Protein AF-A0A7S2UHV4-F1 (afdb_monomer_lite)

Secondary structure (DSSP, 8-state):
-PPP-------PPP-----------HHHHHHHHHHHHHHHHHHTTSHHHHHHHHT-HHHHHHHHHHHH--SS-TTHHHHHHHHHHHGGGS-S--SS-S-SHHHHHHHHHHHHHHHHHHHHT--STTSGGGTS---SSTTS--HHHHHHHHHHHHHTTGGGS-HHHHHHHHHHHHHHHHHHHHHHHH-SS--PPTTHHHHHHHHHHHHHHTTT-HHHHHHHT-HHHHHHHHHHHHHHHTS-----SSSSHHHHHHHHHHHHHHHHHHHHHTSSTHHHHHHS--HHHHHHHHHTTTTTS--PPPPP------------------HHHHHHHHHHT-TT-HHHHHHHHHHHHHHHHH-

Radius of gyration: 27.94 Å; chains: 1; bounding box: 104×80×66 Å

Foldseek 3Di:
DDDDDDDPPPPDDDPPPPPPPPPPDPVNVLVVLQVVLQVLLVCCVPPVSLVVCLVDPVNVVVLLVLCLPPPQDQCNLSSLSSLLSSLLVFDLDDPDDCTHLQNLLVSLLSLLLVVLVQLVVPPDPPCVCVLPDPPPDPRTDRSLSSNLSSLSSCLNRVVSYDLVSNLSSLVSLLSLLLSLLVVCLPDLANDDDPNSLSSLLSSLVSCLSCLPPPSCLLSCLELSSLLSLLSLLLSLLQHPPPDDDPDCPVSNVSSVNSNLSSLQSCLVSVPDCNSCVRHVDAPVVSLCVSCVSNVVRDPDDPPPDDDDDDDDDDDPPDDPDRSSLVSLVVQLVDPPCPSSNVSSVSVNVSVVVRD

Sequence (355 aa):
PPPKTIEPTITSPPLTTEPTIQTRSENDGFQLELAALSFLSETVSVEVYRSQLLESESLFITTATICKDLKSSPLRSPAADLFATLAPFAPRKSAKDCFCAEAFVSIFGSMLNTAATECKGSQKKSRMTKIRSENKSASHPDLCTVLATAVSGLECIFDDGTAETKGDLITSMSTLLLELVKAVNQKKSYFPVKGQGLLACNITSFFLSHLGDTQLTGKLLSHDLLIASIRLILLRNNAPQRGMEDILDDEAFMWKAAETHVLQYLSVLLRNDLLKEESGSTLASLLEKAEAKLTGTTKLMPPPLGKRSIESEEQESSPLESEFIQVLRIIVGDATNSAGSVAASRLLRWISFTL

Organism: NCBI:txid420275

pLDDT: mean 72.03, std 19.83, range [30.0, 95.44]

Structure (mmCIF, N/CA/C/O backbone):
data_AF-A0A7S2UHV4-F1
#
_entry.id   AF-A0A7S2UHV4-F1
#
loop_
_atom_site.group_PDB
_atom_site.id
_atom_site.type_symbol
_atom_site.label_atom_id
_atom_site.label_alt_id
_atom_site.label_comp_id
_atom_site.label_asym_id
_atom_site.label_entity_id
_atom_site.label_seq_id
_atom_site.pdbx_PDB_ins_code
_atom_site.Cartn_x
_atom_site.Cartn_y
_atom_site.Cartn_z
_atom_site.occupancy
_atom_site.B_iso_or_equiv
_atom_site.auth_seq_id
_atom_site.auth_comp_id
_atom_site.auth_asym_id
_atom_site.auth_atom_id
_atom_site.pdbx_PDB_model_num
ATOM 1 N N . PRO A 1 1 ? 74.061 61.189 -20.407 1.00 50.25 1 PRO A N 1
ATOM 2 C CA . PRO A 1 1 ? 74.159 59.750 -20.758 1.00 50.25 1 PRO A CA 1
ATOM 3 C C . PRO A 1 1 ? 72.823 59.240 -21.317 1.00 50.25 1 PRO A C 1
ATOM 5 O O . PRO A 1 1 ? 71.795 59.521 -20.704 1.00 50.25 1 PRO A O 1
ATOM 8 N N . PRO A 1 2 ? 72.807 58.557 -22.474 1.00 44.81 2 PRO A N 1
ATOM 9 C CA . PRO A 1 2 ? 71.571 57.991 -22.998 1.00 44.81 2 PRO A CA 1
ATOM 10 C C . PRO A 1 2 ? 71.080 56.858 -22.075 1.00 44.81 2 PRO A C 1
ATOM 12 O O . PRO A 1 2 ? 71.902 56.209 -21.415 1.00 44.81 2 PRO A O 1
ATOM 15 N N . PRO A 1 3 ? 69.760 56.627 -21.987 1.00 43.09 3 PRO A N 1
ATOM 16 C CA . PRO A 1 3 ? 69.208 55.545 -21.187 1.00 43.09 3 PRO A CA 1
ATOM 17 C C . PRO A 1 3 ? 69.589 54.195 -21.803 1.00 43.09 3 PRO A C 1
ATOM 19 O O . PRO A 1 3 ? 69.486 53.994 -23.012 1.00 43.09 3 PRO A O 1
ATOM 22 N N . LYS A 1 4 ? 70.052 53.276 -20.950 1.00 44.66 4 LYS A N 1
ATOM 23 C CA . LYS A 1 4 ? 70.294 51.877 -21.305 1.00 44.66 4 LYS A CA 1
ATOM 24 C C . LYS A 1 4 ? 68.975 51.236 -21.733 1.00 44.66 4 LYS A C 1
ATOM 26 O O . LYS A 1 4 ? 68.035 51.181 -20.944 1.00 44.66 4 LYS A O 1
ATOM 31 N N . THR A 1 5 ? 68.945 50.717 -22.952 1.00 42.06 5 THR A N 1
ATOM 32 C CA . THR A 1 5 ? 67.965 49.734 -23.404 1.00 42.06 5 THR A CA 1
ATOM 33 C C . THR A 1 5 ? 68.098 48.502 -22.508 1.00 42.06 5 THR A C 1
ATOM 35 O O . THR A 1 5 ? 69.134 47.840 -22.514 1.00 42.06 5 THR A O 1
ATOM 38 N N . ILE A 1 6 ? 67.091 48.238 -21.679 1.00 50.09 6 ILE A N 1
ATOM 39 C CA . ILE A 1 6 ? 66.937 46.959 -20.986 1.00 50.09 6 ILE A CA 1
ATOM 40 C C . ILE A 1 6 ? 66.012 46.144 -21.883 1.00 50.09 6 ILE A C 1
ATOM 42 O O . ILE A 1 6 ? 64.841 46.488 -22.032 1.00 50.09 6 ILE A O 1
ATOM 46 N N . GLU A 1 7 ? 66.550 45.116 -22.534 1.00 45.75 7 GLU A N 1
ATOM 47 C CA . GLU A 1 7 ? 65.722 44.108 -23.191 1.00 45.75 7 GLU A CA 1
ATOM 48 C C . GLU A 1 7 ? 64.855 43.418 -22.126 1.00 45.75 7 GLU A C 1
ATOM 50 O O . GLU A 1 7 ? 65.379 43.013 -21.083 1.00 45.75 7 GLU A O 1
ATOM 55 N N . PRO A 1 8 ? 63.536 43.281 -22.332 1.00 40.00 8 PRO A N 1
ATOM 56 C CA . PRO A 1 8 ? 62.722 42.476 -21.446 1.00 40.00 8 PRO A CA 1
ATOM 57 C C . PRO A 1 8 ? 63.052 41.004 -21.700 1.00 40.00 8 PRO A C 1
ATOM 59 O O . PRO A 1 8 ? 62.675 40.435 -22.724 1.00 40.00 8 PRO A O 1
ATOM 62 N N . THR A 1 9 ? 63.741 40.369 -20.754 1.00 43.06 9 THR A N 1
ATOM 63 C CA . THR A 1 9 ? 63.808 38.909 -20.681 1.00 43.06 9 THR A CA 1
ATOM 64 C C . THR A 1 9 ? 62.390 38.390 -20.457 1.00 43.06 9 THR A C 1
ATOM 66 O O . THR A 1 9 ? 61.865 38.430 -19.345 1.00 43.06 9 THR A O 1
ATOM 69 N N . ILE A 1 10 ? 61.747 37.925 -21.527 1.00 45.88 10 ILE A N 1
ATOM 70 C CA . ILE A 1 10 ? 60.495 37.177 -21.456 1.00 45.88 10 ILE A CA 1
ATOM 71 C C . ILE A 1 10 ? 60.850 35.796 -20.906 1.00 45.88 10 ILE A C 1
ATOM 73 O O . ILE A 1 10 ? 61.193 34.879 -21.647 1.00 45.88 10 ILE A O 1
ATOM 77 N N . THR A 1 11 ? 60.795 35.632 -19.588 1.00 41.72 11 THR A N 1
ATOM 78 C CA . THR A 1 11 ? 60.619 34.304 -19.001 1.00 41.72 11 THR A CA 1
ATOM 79 C C . THR A 1 11 ? 59.166 33.915 -19.205 1.00 41.72 11 THR A C 1
ATOM 81 O O . THR A 1 11 ? 58.296 34.282 -18.415 1.00 41.72 11 THR A O 1
ATOM 84 N N . SER A 1 12 ? 58.898 33.205 -20.297 1.00 41.62 12 SER A N 1
ATOM 85 C CA . SER A 1 12 ? 57.662 32.448 -20.453 1.00 41.62 12 SER A CA 1
ATOM 86 C C . SER A 1 12 ? 57.521 31.514 -19.244 1.00 41.62 12 SER A C 1
ATOM 88 O O . SER A 1 12 ? 58.447 30.735 -18.991 1.00 41.62 12 SER A O 1
ATOM 90 N N . PRO A 1 13 ? 56.418 31.559 -18.477 1.00 43.19 13 PRO A N 1
ATOM 91 C CA . PRO A 1 13 ? 56.136 30.487 -17.536 1.00 43.19 13 PRO A CA 1
ATOM 92 C C . PRO A 1 13 ? 56.003 29.179 -18.335 1.00 43.19 13 PRO A C 1
ATOM 94 O O . PRO A 1 13 ? 55.495 29.208 -19.462 1.00 43.19 13 PRO A O 1
ATOM 97 N N . PRO A 1 14 ? 56.477 28.039 -17.808 1.00 40.53 14 PRO A N 1
ATOM 98 C CA . PRO A 1 14 ? 56.327 26.770 -18.498 1.00 40.53 14 PRO A CA 1
ATOM 99 C C . PRO A 1 14 ? 54.837 26.498 -18.727 1.00 40.53 14 PRO A C 1
ATOM 101 O O . PRO A 1 14 ? 54.044 26.424 -17.788 1.00 40.53 14 PRO A O 1
ATOM 104 N N . LEU A 1 15 ? 54.465 26.368 -20.002 1.00 46.09 15 LEU A N 1
ATOM 105 C CA . LEU A 1 15 ? 53.211 25.769 -20.444 1.00 46.09 15 LEU A CA 1
ATOM 106 C C . LEU A 1 15 ? 53.254 24.280 -20.091 1.00 46.09 15 LEU A C 1
ATOM 108 O O . LEU A 1 15 ? 53.586 23.432 -20.910 1.00 46.09 15 LEU A O 1
ATOM 112 N N . THR A 1 16 ? 52.927 23.977 -18.845 1.00 44.75 16 THR A N 1
ATOM 113 C CA . THR A 1 16 ? 52.519 22.645 -18.404 1.00 44.75 16 THR A CA 1
ATOM 114 C C . THR A 1 16 ? 51.364 22.808 -17.431 1.00 44.75 16 THR A C 1
ATOM 116 O O . THR A 1 16 ? 51.457 22.483 -16.253 1.00 44.75 16 THR A O 1
ATOM 119 N N . THR A 1 17 ? 50.249 23.335 -17.927 1.00 39.56 17 THR A N 1
ATOM 120 C CA . THR A 1 17 ? 48.955 22.818 -17.497 1.00 39.56 17 THR A CA 1
ATOM 121 C C . THR A 1 17 ? 48.673 21.620 -18.388 1.00 39.56 17 THR A C 1
ATOM 123 O O . THR A 1 17 ? 48.029 21.731 -19.430 1.00 39.56 17 THR A O 1
ATOM 126 N N . GLU A 1 18 ? 49.172 20.452 -17.975 1.00 35.41 18 GLU A N 1
ATOM 127 C CA . GLU A 1 18 ? 48.396 19.241 -18.233 1.00 35.41 18 GLU A CA 1
ATOM 128 C C . GLU A 1 18 ? 46.956 19.569 -17.822 1.00 35.41 18 GLU A C 1
ATOM 130 O O . GLU A 1 18 ? 46.769 20.203 -16.771 1.00 35.41 18 GLU A O 1
ATOM 135 N N . PRO A 1 19 ? 45.935 19.233 -18.630 1.00 35.34 19 PRO A N 1
ATOM 136 C CA . PRO A 1 19 ? 44.580 19.325 -18.139 1.00 35.34 19 PRO A CA 1
ATOM 137 C C . PRO A 1 19 ? 44.567 18.452 -16.894 1.00 35.34 19 PRO A C 1
ATOM 139 O O . PRO A 1 19 ? 44.711 17.234 -16.981 1.00 35.34 19 PRO A O 1
ATOM 142 N N . THR A 1 20 ? 44.470 19.086 -15.724 1.00 35.94 20 THR A N 1
ATOM 143 C CA . THR A 1 20 ? 44.062 18.390 -14.523 1.00 35.94 20 THR A CA 1
ATOM 144 C C . THR A 1 20 ? 42.740 17.784 -14.936 1.00 35.94 20 THR A C 1
ATOM 146 O O . THR A 1 20 ? 41.757 18.505 -15.115 1.00 35.94 20 THR A O 1
ATOM 149 N N . ILE A 1 21 ? 42.755 16.483 -15.225 1.00 40.31 21 ILE A N 1
ATOM 150 C CA . ILE A 1 21 ? 41.557 15.681 -15.337 1.00 40.31 21 ILE A CA 1
ATOM 151 C C . ILE A 1 21 ? 40.969 15.825 -13.943 1.00 40.31 21 ILE A C 1
ATOM 153 O O . ILE A 1 21 ? 41.337 15.105 -13.019 1.00 40.31 21 ILE A O 1
ATOM 157 N N . GLN A 1 22 ? 40.146 16.862 -13.766 1.00 37.75 22 GLN A N 1
ATOM 158 C CA . GLN A 1 22 ? 39.170 16.907 -12.710 1.00 37.75 22 GLN A CA 1
ATOM 159 C C . GLN A 1 22 ? 38.440 15.599 -12.913 1.00 37.75 22 GLN A C 1
ATOM 161 O O . GLN A 1 22 ? 37.763 15.405 -13.924 1.00 37.75 22 GLN A O 1
ATOM 166 N N . THR A 1 23 ? 38.722 14.653 -12.027 1.00 41.06 23 THR A N 1
ATOM 167 C CA . THR A 1 23 ? 37.945 13.443 -11.863 1.00 41.06 23 THR A CA 1
ATOM 168 C C . THR A 1 23 ? 36.503 13.909 -11.870 1.00 41.06 23 THR A C 1
ATOM 170 O O . THR A 1 23 ? 36.083 14.565 -10.915 1.00 41.06 23 THR A O 1
ATOM 173 N N . ARG A 1 24 ? 35.808 13.693 -12.999 1.00 45.38 24 ARG A N 1
ATOM 174 C CA . ARG A 1 24 ? 34.368 13.908 -13.120 1.00 45.38 24 ARG A CA 1
ATOM 175 C C . ARG A 1 24 ? 33.785 13.283 -11.873 1.00 45.38 24 ARG A C 1
ATOM 177 O O . ARG A 1 24 ? 34.008 12.100 -11.621 1.00 45.38 24 ARG A O 1
ATOM 184 N N . SER A 1 25 ? 33.215 14.139 -11.044 1.00 49.16 25 SER A N 1
ATOM 185 C CA . SER A 1 25 ? 32.830 13.787 -9.694 1.00 49.16 25 SER A CA 1
ATOM 186 C C . SER A 1 25 ? 31.886 12.592 -9.778 1.00 49.16 25 SER A C 1
ATOM 188 O O . SER A 1 25 ? 30.999 12.586 -10.629 1.00 49.16 25 SER A O 1
ATOM 190 N N . GLU A 1 26 ? 32.034 11.588 -8.910 1.00 55.09 26 GLU A N 1
ATOM 191 C CA . GLU A 1 26 ? 31.051 10.496 -8.763 1.00 55.09 26 GLU A CA 1
ATOM 192 C C . GLU A 1 26 ? 29.617 11.052 -8.603 1.00 55.09 26 GLU A C 1
ATOM 194 O O . GLU A 1 26 ? 28.634 10.416 -8.976 1.00 55.09 26 GLU A O 1
ATOM 199 N N . ASN A 1 27 ? 29.512 12.300 -8.134 1.00 62.12 27 ASN A N 1
ATOM 200 C CA . ASN A 1 27 ? 28.282 13.067 -8.015 1.00 62.12 27 ASN A CA 1
ATOM 201 C C . ASN A 1 27 ? 27.644 13.442 -9.373 1.00 62.12 27 ASN A C 1
ATOM 203 O O . ASN A 1 27 ? 26.422 13.458 -9.478 1.00 62.12 27 ASN A O 1
ATOM 207 N N . ASP A 1 28 ? 28.433 13.702 -10.422 1.00 65.06 28 ASP A N 1
ATOM 208 C CA . ASP A 1 28 ? 27.919 14.064 -11.755 1.00 65.06 28 ASP A CA 1
ATOM 209 C C . ASP A 1 28 ? 27.314 12.844 -12.466 1.00 65.06 28 ASP A C 1
ATOM 211 O O . ASP A 1 28 ? 26.278 12.952 -13.122 1.00 65.06 28 ASP A O 1
ATOM 215 N N . GLY A 1 29 ? 27.940 11.671 -12.302 1.00 69.81 29 GLY A N 1
ATOM 216 C CA . GLY A 1 29 ? 27.410 10.400 -12.805 1.00 69.81 29 GLY A CA 1
ATOM 217 C C . GLY A 1 29 ? 26.082 10.039 -12.141 1.00 69.81 29 GLY A C 1
ATOM 218 O O . GLY A 1 29 ? 25.114 9.721 -12.824 1.00 69.81 29 GLY A O 1
ATOM 219 N N . PHE A 1 30 ? 26.001 10.204 -10.820 1.00 75.50 30 PHE A N 1
ATOM 220 C CA . PHE A 1 30 ? 24.780 9.959 -10.056 1.00 75.50 30 PHE A CA 1
ATOM 221 C C . PHE A 1 30 ? 23.617 10.892 -10.447 1.00 75.50 30 PHE A C 1
ATOM 223 O O . PHE A 1 30 ? 22.488 10.435 -10.633 1.00 75.50 30 PHE A O 1
ATOM 230 N N . GLN A 1 31 ? 23.865 12.198 -10.599 1.00 79.19 31 GLN A N 1
ATOM 231 C CA . GLN A 1 31 ? 22.821 13.144 -11.024 1.00 79.19 31 GLN A CA 1
ATOM 232 C C . GLN A 1 31 ? 22.303 12.824 -12.429 1.00 79.19 31 GLN A C 1
ATOM 234 O O . GLN A 1 31 ? 21.115 12.998 -12.704 1.00 79.19 31 GLN A O 1
ATOM 239 N N . LEU A 1 32 ? 23.173 12.315 -13.306 1.00 83.50 32 LEU A N 1
ATOM 240 C CA . LEU A 1 32 ? 22.785 11.876 -14.639 1.00 83.50 32 LEU A CA 1
ATOM 241 C C . LEU A 1 32 ? 21.883 10.636 -14.591 1.00 83.50 32 LEU A C 1
ATOM 243 O O . LEU A 1 32 ? 20.882 10.599 -15.297 1.00 83.50 32 LEU A O 1
ATOM 247 N N . GLU A 1 33 ? 22.197 9.651 -13.748 1.00 84.50 33 GLU A N 1
ATOM 248 C CA . GLU A 1 33 ? 21.371 8.448 -13.558 1.00 84.50 33 GLU A CA 1
ATOM 249 C C . GLU A 1 33 ? 19.993 8.785 -12.973 1.00 84.50 33 GLU A C 1
ATOM 251 O O . GLU A 1 33 ? 18.974 8.275 -13.439 1.00 84.50 33 GLU A O 1
ATOM 256 N N . LEU A 1 34 ? 19.949 9.696 -11.996 1.00 83.75 34 LEU A N 1
ATOM 257 C CA . LEU A 1 34 ? 18.704 10.206 -11.429 1.00 83.75 34 LEU A CA 1
ATOM 258 C C . LEU A 1 34 ? 17.858 10.920 -12.492 1.00 83.75 34 LEU A C 1
ATOM 260 O O . LEU A 1 34 ? 16.675 10.620 -12.646 1.00 83.75 34 LEU A O 1
ATOM 264 N N . ALA A 1 35 ? 18.467 11.844 -13.241 1.00 85.38 35 ALA A N 1
ATOM 265 C CA . ALA A 1 35 ? 17.791 12.569 -14.311 1.00 85.38 35 ALA A CA 1
ATOM 266 C C . ALA A 1 35 ? 17.307 11.625 -15.419 1.00 85.38 35 ALA A C 1
ATOM 268 O O . ALA A 1 35 ? 16.209 11.814 -15.938 1.00 85.38 35 ALA A O 1
ATOM 269 N N . ALA A 1 36 ? 18.090 10.593 -15.746 1.00 89.38 36 ALA A N 1
ATOM 270 C CA . ALA A 1 36 ? 17.714 9.577 -16.716 1.00 89.38 36 ALA A CA 1
ATOM 271 C C . ALA A 1 36 ? 16.478 8.802 -16.251 1.00 89.38 36 ALA A C 1
ATOM 273 O O . ALA A 1 36 ? 15.508 8.747 -16.994 1.00 89.38 36 ALA A O 1
ATOM 274 N N . LEU A 1 37 ? 16.458 8.263 -15.027 1.00 88.25 37 LEU A N 1
ATOM 275 C CA . LEU A 1 37 ? 15.293 7.527 -14.518 1.00 88.25 37 LEU A CA 1
ATOM 276 C C . LEU A 1 37 ? 14.032 8.398 -14.475 1.00 88.25 37 LEU A C 1
ATOM 278 O O . LEU A 1 37 ? 12.984 7.959 -14.940 1.00 88.25 37 LEU A O 1
ATOM 282 N N . SER A 1 38 ? 14.137 9.643 -14.003 1.00 86.25 38 SER A N 1
ATOM 283 C CA . SER A 1 38 ? 13.004 10.577 -13.996 1.00 86.25 38 SER A CA 1
ATOM 284 C C . SER A 1 38 ? 12.507 10.896 -15.408 1.00 86.25 38 SER A C 1
ATOM 286 O O . SER A 1 38 ? 11.306 10.876 -15.657 1.00 86.25 38 SER A O 1
ATOM 288 N N . PHE A 1 39 ? 13.419 11.144 -16.355 1.00 89.75 39 PHE A N 1
ATOM 289 C CA . PHE A 1 39 ? 13.064 11.362 -17.758 1.00 89.75 39 PHE A CA 1
ATOM 290 C C . PHE A 1 39 ? 12.372 10.135 -18.359 1.00 89.75 39 PHE A C 1
ATOM 292 O O . PHE A 1 39 ? 11.350 10.267 -19.029 1.00 89.75 39 PHE A O 1
ATOM 299 N N . LEU A 1 40 ? 12.894 8.937 -18.087 1.00 92.19 40 LEU A N 1
ATOM 300 C CA . LEU A 1 40 ? 12.302 7.692 -18.561 1.00 92.19 40 LEU A CA 1
ATOM 301 C C . LEU A 1 40 ? 10.877 7.515 -18.025 1.00 92.19 40 LEU A C 1
ATOM 303 O O . LEU A 1 40 ? 9.990 7.198 -18.816 1.00 92.19 40 LEU A O 1
ATOM 307 N N . SER A 1 41 ? 10.630 7.795 -16.741 1.00 90.69 41 SER A N 1
ATOM 308 C CA . SER A 1 41 ? 9.284 7.742 -16.152 1.00 90.69 41 SER A CA 1
ATOM 309 C C . SER A 1 41 ? 8.294 8.657 -16.878 1.00 90.69 41 SER A C 1
ATOM 311 O O . SER A 1 41 ? 7.199 8.217 -17.224 1.00 90.69 41 SER A O 1
ATOM 313 N N . GLU A 1 42 ? 8.691 9.890 -17.203 1.00 89.88 42 GLU A N 1
ATOM 314 C CA . GLU A 1 42 ? 7.846 10.831 -17.956 1.00 89.88 42 GLU A CA 1
ATOM 315 C C . GLU A 1 42 ? 7.531 10.323 -19.372 1.00 89.88 42 GLU A C 1
ATOM 317 O O . GLU A 1 42 ? 6.406 10.454 -19.870 1.00 89.88 42 GLU A O 1
ATOM 322 N N . THR A 1 43 ? 8.503 9.680 -20.028 1.00 92.25 43 THR A N 1
ATOM 323 C CA . THR A 1 43 ? 8.318 9.156 -21.390 1.00 92.25 43 THR A CA 1
ATOM 324 C C . THR A 1 43 ? 7.353 7.975 -21.490 1.00 92.25 43 THR A C 1
ATOM 326 O O . THR A 1 43 ? 6.818 7.738 -22.573 1.00 92.25 43 THR A O 1
ATOM 329 N N . VAL A 1 44 ? 7.044 7.279 -20.387 1.00 91.31 44 VAL A N 1
ATOM 330 C CA . VAL A 1 44 ? 6.059 6.174 -20.362 1.00 91.31 44 VAL A CA 1
ATOM 331 C C . VAL A 1 44 ? 4.658 6.626 -20.802 1.00 91.31 44 VAL A C 1
ATOM 333 O O . VAL A 1 44 ? 3.871 5.833 -21.335 1.00 91.31 44 VAL A O 1
ATOM 336 N N . SER A 1 45 ? 4.342 7.912 -20.627 1.00 89.69 45 SER A N 1
ATOM 337 C CA . SER A 1 45 ? 3.072 8.506 -21.063 1.00 89.69 45 SER A CA 1
ATOM 338 C C . SER A 1 45 ? 2.865 8.448 -22.586 1.00 89.69 45 SER A C 1
ATOM 340 O O . SER A 1 45 ? 1.727 8.431 -23.059 1.00 89.69 45 SER A O 1
ATOM 342 N N . VAL A 1 46 ? 3.947 8.347 -23.364 1.00 94.25 46 VAL A N 1
ATOM 343 C CA . VAL A 1 46 ? 3.925 8.309 -24.830 1.00 94.25 46 VAL A CA 1
ATOM 344 C C . VAL A 1 46 ? 4.073 6.869 -25.313 1.00 94.25 46 VAL A C 1
ATOM 346 O O . VAL A 1 46 ? 5.085 6.222 -25.061 1.00 94.25 46 VAL A O 1
ATOM 349 N N . GLU A 1 47 ? 3.090 6.374 -26.069 1.00 92.00 47 GLU A N 1
ATOM 350 C CA . GLU A 1 47 ? 3.014 4.967 -26.498 1.00 92.00 47 GLU A CA 1
ATOM 351 C C . GLU A 1 47 ? 4.278 4.458 -27.198 1.00 92.00 47 GLU A C 1
ATOM 353 O O . GLU A 1 47 ? 4.771 3.389 -26.854 1.00 92.00 47 GLU A O 1
ATOM 358 N N . VAL A 1 48 ? 4.837 5.231 -28.134 1.00 93.12 48 VAL A N 1
ATOM 359 C CA . VAL A 1 48 ? 6.029 4.817 -28.892 1.00 93.12 48 VAL A CA 1
ATOM 360 C C . VAL A 1 48 ? 7.240 4.625 -27.976 1.00 93.12 48 VAL A C 1
ATOM 362 O O . VAL A 1 48 ? 7.942 3.625 -28.097 1.00 93.12 48 VAL A O 1
ATOM 365 N N . TYR A 1 49 ? 7.478 5.554 -27.045 1.00 92.25 49 TYR A N 1
ATOM 366 C CA . TYR A 1 49 ? 8.595 5.445 -26.104 1.00 92.25 49 TYR A CA 1
ATOM 367 C C . TYR A 1 49 ? 8.343 4.352 -25.084 1.00 92.25 49 TYR A C 1
ATOM 369 O O . TYR A 1 49 ? 9.231 3.549 -24.828 1.00 92.25 49 TYR A O 1
ATOM 377 N N . ARG A 1 50 ? 7.117 4.258 -24.568 1.00 92.06 50 ARG A N 1
ATOM 378 C CA . ARG A 1 50 ? 6.723 3.168 -23.689 1.00 92.06 50 ARG A CA 1
ATOM 379 C C . ARG A 1 50 ? 7.042 1.817 -24.315 1.00 92.06 50 ARG A C 1
ATOM 381 O O . ARG A 1 50 ? 7.776 1.067 -23.693 1.00 92.06 50 ARG A O 1
ATOM 388 N N . SER A 1 51 ? 6.579 1.528 -25.532 1.00 87.25 51 SER A N 1
ATOM 389 C CA . SER A 1 51 ? 6.863 0.249 -26.201 1.00 87.25 51 SER A CA 1
ATOM 390 C C . SER A 1 51 ? 8.366 -0.033 -26.300 1.00 87.25 51 SER A C 1
ATOM 392 O O . SER A 1 51 ? 8.793 -1.132 -25.971 1.00 87.25 51 SER A O 1
ATOM 394 N N . GLN A 1 52 ? 9.185 0.976 -26.619 1.00 88.62 52 GLN A N 1
ATOM 395 C CA . GLN A 1 52 ? 10.649 0.835 -26.631 1.00 88.62 52 GLN A CA 1
ATOM 396 C C . GLN A 1 52 ? 11.237 0.525 -25.245 1.00 88.62 52 GLN A C 1
ATOM 398 O O . GLN A 1 52 ? 12.190 -0.244 -25.138 1.00 88.62 52 GLN A O 1
ATOM 403 N N . LEU A 1 53 ? 10.684 1.107 -24.177 1.00 88.25 53 LEU A N 1
ATOM 404 C CA . LEU A 1 53 ? 11.094 0.803 -22.803 1.00 88.25 53 LEU A CA 1
ATOM 405 C C . LEU A 1 53 ? 10.706 -0.621 -22.401 1.00 88.25 53 LEU A C 1
ATOM 407 O O . LEU A 1 53 ? 11.519 -1.306 -21.785 1.00 88.25 53 LEU A O 1
ATOM 411 N N . LEU A 1 54 ? 9.500 -1.070 -22.772 1.00 84.56 54 LEU A N 1
ATOM 412 C CA . LEU A 1 54 ? 9.029 -2.438 -22.519 1.00 84.56 54 LEU A CA 1
ATOM 413 C C . LEU A 1 54 ? 9.877 -3.479 -23.283 1.00 84.56 54 LEU A C 1
ATOM 415 O O . LEU A 1 54 ? 10.081 -4.584 -22.792 1.00 84.56 54 LEU A O 1
ATOM 419 N N . GLU A 1 55 ? 10.401 -3.127 -24.459 1.00 82.12 55 GLU A N 1
ATOM 420 C CA . GLU A 1 55 ? 11.271 -3.985 -25.283 1.00 82.12 55 GLU A CA 1
ATOM 421 C C . GLU A 1 55 ? 12.744 -4.001 -24.818 1.00 82.12 55 GLU A C 1
ATOM 423 O O . GLU A 1 55 ? 13.534 -4.837 -25.263 1.00 82.12 55 GLU A O 1
ATOM 428 N N . SER A 1 56 ? 13.143 -3.100 -23.914 1.00 87.25 56 SER A N 1
ATOM 429 C CA . SER A 1 56 ? 14.532 -2.961 -23.463 1.00 87.25 56 SER A CA 1
ATOM 430 C C . SER A 1 56 ? 14.854 -3.860 -22.264 1.00 87.25 56 SER A C 1
ATOM 432 O O . SER A 1 56 ? 14.760 -3.458 -21.101 1.00 87.25 56 SER A O 1
ATOM 434 N N . GLU A 1 57 ? 15.307 -5.086 -22.540 1.00 85.81 57 GLU A N 1
ATOM 435 C CA . GLU A 1 57 ? 15.676 -6.063 -21.502 1.00 85.81 57 GLU A CA 1
ATOM 436 C C . GLU A 1 57 ? 16.792 -5.556 -20.570 1.00 85.81 57 GLU A C 1
ATOM 438 O O . GLU A 1 57 ? 16.732 -5.741 -19.353 1.00 85.81 57 GLU A O 1
ATOM 443 N N . SER A 1 58 ? 17.803 -4.871 -21.112 1.00 86.50 58 SER A N 1
ATOM 444 C CA . SER A 1 58 ? 18.925 -4.355 -20.316 1.00 86.50 58 SER A CA 1
ATOM 445 C C . SER A 1 58 ? 18.482 -3.276 -19.329 1.00 86.50 58 SER A C 1
ATOM 447 O O . SER A 1 58 ? 18.909 -3.290 -18.170 1.00 86.50 58 SER A O 1
ATOM 449 N N . LEU A 1 59 ? 17.594 -2.372 -19.758 1.00 84.44 59 LEU A N 1
ATOM 450 C CA . LEU A 1 59 ? 17.004 -1.358 -18.892 1.00 84.44 59 LEU A CA 1
ATOM 451 C C . LEU A 1 59 ? 16.142 -2.015 -17.815 1.00 84.44 59 LEU A C 1
ATOM 453 O O . LEU A 1 59 ? 16.259 -1.662 -16.644 1.00 84.44 59 LEU A O 1
ATOM 457 N N . PHE A 1 60 ? 15.328 -3.003 -18.191 1.00 86.50 60 PHE A N 1
ATOM 458 C CA . PHE A 1 60 ? 14.493 -3.742 -17.251 1.00 86.50 60 PHE A CA 1
ATOM 459 C C . PHE A 1 60 ? 15.324 -4.429 -16.160 1.00 86.50 60 PHE A C 1
ATOM 461 O O . PHE A 1 60 ? 15.076 -4.210 -14.976 1.00 86.50 60 PHE A O 1
ATOM 468 N N . ILE A 1 61 ? 16.347 -5.207 -16.533 1.00 86.88 61 ILE A N 1
ATOM 469 C CA . ILE A 1 61 ? 17.217 -5.917 -15.581 1.00 86.88 61 ILE A CA 1
ATOM 470 C C . ILE A 1 61 ? 17.952 -4.928 -14.670 1.00 86.88 61 ILE A C 1
ATOM 472 O O . ILE A 1 61 ? 18.011 -5.132 -13.453 1.00 86.88 61 ILE A O 1
ATOM 476 N N . THR A 1 62 ? 18.493 -3.849 -15.240 1.00 86.69 62 THR A N 1
ATOM 477 C CA . THR A 1 62 ? 19.246 -2.835 -14.486 1.00 86.69 62 THR A CA 1
ATOM 478 C C . THR A 1 62 ? 18.349 -2.155 -13.461 1.00 86.69 62 THR A C 1
ATOM 480 O O . THR A 1 62 ? 18.651 -2.158 -12.267 1.00 86.69 62 THR A O 1
ATOM 483 N N . THR A 1 63 ? 17.200 -1.646 -13.897 1.00 85.69 63 THR A N 1
ATOM 484 C CA . THR A 1 63 ? 16.259 -0.954 -13.019 1.00 85.69 63 THR A CA 1
ATOM 485 C C . THR A 1 63 ? 15.670 -1.924 -11.982 1.00 85.69 63 THR A C 1
ATOM 487 O O . THR A 1 63 ? 15.573 -1.567 -10.812 1.00 85.69 63 THR A O 1
ATOM 490 N N . ALA A 1 64 ? 15.372 -3.181 -12.346 1.00 86.12 64 ALA A N 1
ATOM 491 C CA . ALA A 1 64 ? 14.880 -4.196 -11.406 1.00 86.12 64 ALA A CA 1
ATOM 492 C C . ALA A 1 64 ? 15.909 -4.500 -10.312 1.00 86.12 64 ALA A C 1
ATOM 494 O O . ALA A 1 64 ? 15.555 -4.682 -9.146 1.00 86.12 64 ALA A O 1
ATOM 495 N N . THR A 1 65 ? 17.189 -4.549 -10.684 1.00 85.56 65 THR A N 1
ATOM 496 C CA . THR A 1 65 ? 18.294 -4.738 -9.741 1.00 85.56 65 THR A CA 1
ATOM 497 C C . THR A 1 65 ? 18.377 -3.563 -8.767 1.00 85.56 65 THR A C 1
ATOM 499 O O . THR A 1 65 ? 18.476 -3.786 -7.562 1.00 85.56 65 THR A O 1
ATOM 502 N N . ILE A 1 66 ? 18.245 -2.328 -9.264 1.00 83.50 66 ILE A N 1
ATOM 503 C CA . ILE A 1 66 ? 18.214 -1.113 -8.433 1.00 83.50 66 ILE A CA 1
ATOM 504 C C . ILE A 1 66 ? 17.004 -1.117 -7.484 1.00 83.50 66 ILE A C 1
ATOM 506 O O . ILE A 1 66 ? 17.150 -0.779 -6.312 1.00 83.50 66 ILE A O 1
ATOM 510 N N . CYS A 1 67 ? 15.820 -1.529 -7.951 1.00 79.25 67 CYS A N 1
ATOM 511 C CA . CYS A 1 67 ? 14.615 -1.630 -7.121 1.00 79.25 67 CYS A CA 1
ATOM 512 C C . CYS A 1 67 ? 14.756 -2.657 -5.990 1.00 79.25 67 CYS A C 1
ATOM 514 O O . CYS A 1 67 ? 14.322 -2.399 -4.865 1.00 79.25 67 CYS A O 1
ATOM 516 N N . LYS A 1 68 ? 15.345 -3.825 -6.285 1.00 76.31 68 LYS A N 1
ATOM 517 C CA . LYS A 1 68 ? 15.519 -4.925 -5.322 1.00 76.31 68 LYS A CA 1
ATOM 518 C C . LYS A 1 68 ? 16.623 -4.662 -4.301 1.00 76.31 68 LYS A C 1
ATOM 520 O O . LYS A 1 68 ? 16.557 -5.219 -3.206 1.00 76.31 68 LYS A O 1
ATOM 525 N N . ASP A 1 69 ? 17.632 -3.856 -4.634 1.00 72.19 69 ASP A N 1
ATOM 526 C CA . ASP A 1 69 ? 18.693 -3.528 -3.687 1.00 72.19 69 ASP A CA 1
ATOM 527 C C . ASP A 1 69 ? 18.160 -2.604 -2.580 1.00 72.19 69 ASP A C 1
ATOM 529 O O . ASP A 1 69 ? 17.940 -1.405 -2.764 1.00 72.19 69 ASP A O 1
ATOM 533 N N . LEU A 1 70 ? 17.937 -3.178 -1.395 1.00 59.41 70 LEU A N 1
ATOM 534 C CA . LEU A 1 70 ? 17.502 -2.430 -0.216 1.00 59.41 70 LEU A CA 1
ATOM 535 C C . LEU A 1 70 ? 18.638 -1.673 0.481 1.00 59.41 70 LEU A C 1
ATOM 537 O O . LEU A 1 70 ? 18.372 -0.953 1.450 1.00 59.41 70 LEU A O 1
ATOM 541 N N . LYS A 1 71 ? 19.887 -1.778 0.004 1.00 62.34 71 LYS A N 1
ATOM 542 C CA . LYS A 1 71 ? 20.953 -0.864 0.433 1.00 62.34 71 LYS A CA 1
ATOM 543 C C . LYS A 1 71 ? 20.558 0.573 0.089 1.00 62.34 71 LYS A C 1
ATOM 545 O O . LYS A 1 71 ? 19.706 0.823 -0.758 1.00 62.34 71 LYS A O 1
ATOM 550 N N . SER A 1 72 ? 21.151 1.541 0.783 1.00 60.22 72 SER A N 1
ATOM 551 C CA . SER A 1 72 ? 20.799 2.963 0.704 1.00 60.22 72 SER A CA 1
ATOM 552 C C . SER A 1 72 ? 21.207 3.616 -0.631 1.00 60.22 72 SER A C 1
ATOM 554 O O . SER A 1 72 ? 21.963 4.585 -0.632 1.00 60.22 72 SER A O 1
ATOM 556 N N . SER A 1 73 ? 20.726 3.109 -1.768 1.00 70.62 73 SER A N 1
ATOM 557 C CA . SER A 1 73 ? 20.871 3.751 -3.072 1.00 70.62 73 SER A CA 1
ATOM 558 C C . SER A 1 73 ? 19.799 4.835 -3.236 1.00 70.62 73 SER A C 1
ATOM 560 O O . SER A 1 73 ? 18.608 4.543 -3.074 1.00 70.62 73 SER A O 1
ATOM 562 N N . PRO A 1 74 ? 20.167 6.084 -3.568 1.00 72.44 74 PRO A N 1
ATOM 563 C CA . PRO A 1 74 ? 19.185 7.128 -3.835 1.00 72.44 74 PRO A CA 1
ATOM 564 C C . PRO A 1 74 ? 18.365 6.871 -5.111 1.00 72.44 74 PRO A C 1
ATOM 566 O O . PRO A 1 74 ? 17.258 7.387 -5.236 1.00 72.44 74 PRO A O 1
ATOM 569 N N . LEU A 1 75 ? 18.870 6.038 -6.029 1.00 79.38 75 LEU A N 1
ATOM 570 C CA . LEU A 1 75 ? 18.201 5.689 -7.289 1.00 79.38 75 LEU A CA 1
ATOM 571 C C . LEU A 1 75 ? 16.990 4.770 -7.098 1.00 79.38 75 LEU A C 1
ATOM 573 O O . LEU A 1 75 ? 16.197 4.598 -8.019 1.00 79.38 75 LEU A O 1
ATOM 577 N N . ARG A 1 76 ? 16.819 4.191 -5.904 1.00 83.06 76 ARG A N 1
ATOM 578 C CA . ARG A 1 76 ? 15.758 3.218 -5.630 1.00 83.06 76 ARG A CA 1
ATOM 579 C C . ARG A 1 76 ? 14.353 3.794 -5.815 1.00 83.06 76 ARG A C 1
ATOM 581 O O . ARG A 1 76 ? 13.491 3.086 -6.319 1.00 83.06 76 ARG A O 1
ATOM 588 N N . SER A 1 77 ? 14.118 5.044 -5.407 1.00 83.69 77 SER A N 1
ATOM 589 C CA . SER A 1 77 ? 12.799 5.676 -5.583 1.00 83.69 77 SER A CA 1
ATOM 590 C C . SER A 1 77 ? 12.492 5.939 -7.056 1.00 83.69 77 SER A C 1
ATOM 592 O O . SER A 1 77 ? 11.529 5.350 -7.527 1.00 83.69 77 SER A O 1
ATOM 594 N N . PRO A 1 78 ? 13.337 6.659 -7.821 1.00 87.38 78 PRO A N 1
ATOM 595 C CA . PRO A 1 78 ? 13.117 6.829 -9.259 1.00 87.38 78 PRO A CA 1
ATOM 596 C C . PRO A 1 78 ? 12.971 5.507 -10.020 1.00 87.38 78 PRO A C 1
ATOM 598 O O . PRO A 1 78 ? 12.156 5.405 -10.931 1.00 87.38 78 PRO A O 1
ATOM 601 N N . ALA A 1 79 ? 13.733 4.475 -9.640 1.00 89.62 79 ALA A N 1
ATOM 602 C CA . ALA A 1 79 ? 13.615 3.150 -10.236 1.00 89.62 79 ALA A CA 1
ATOM 603 C C . ALA A 1 79 ? 12.256 2.501 -9.920 1.00 89.62 79 ALA A C 1
ATOM 605 O O . ALA A 1 79 ? 11.601 1.982 -10.822 1.00 89.62 79 ALA A O 1
ATOM 606 N N . ALA A 1 80 ? 11.811 2.548 -8.659 1.00 89.62 80 ALA A N 1
ATOM 607 C CA . ALA A 1 80 ? 10.499 2.041 -8.263 1.00 89.62 80 ALA A CA 1
ATOM 608 C C . ALA A 1 80 ? 9.360 2.815 -8.944 1.00 89.62 80 ALA A C 1
ATOM 610 O O . ALA A 1 80 ? 8.393 2.194 -9.378 1.00 89.62 80 ALA A O 1
ATOM 611 N N . ASP A 1 81 ? 9.500 4.135 -9.086 1.00 90.69 81 ASP A N 1
ATOM 612 C CA . ASP A 1 81 ? 8.527 5.000 -9.756 1.00 90.69 81 ASP A CA 1
ATOM 613 C C . ASP A 1 81 ? 8.436 4.664 -11.253 1.00 90.69 81 ASP A C 1
ATOM 615 O O . ASP A 1 81 ? 7.335 4.497 -11.780 1.00 90.69 81 ASP A O 1
ATOM 619 N N . LEU A 1 82 ? 9.574 4.454 -11.930 1.00 91.69 82 LEU A N 1
ATOM 620 C CA . LEU A 1 82 ? 9.605 3.978 -13.317 1.00 91.69 82 LEU A CA 1
ATOM 621 C C . LEU A 1 82 ? 8.888 2.627 -13.458 1.00 91.69 82 LEU A C 1
ATOM 623 O O . LEU A 1 82 ? 8.033 2.464 -14.329 1.00 91.69 82 LEU A O 1
ATOM 627 N N . PHE A 1 83 ? 9.184 1.668 -12.576 1.00 90.75 83 PHE A N 1
ATOM 628 C CA . PHE A 1 83 ? 8.521 0.360 -12.571 1.00 90.75 83 PHE A CA 1
ATOM 629 C C . PHE A 1 83 ? 7.014 0.461 -12.343 1.00 90.75 83 PHE A C 1
ATOM 631 O O . PHE A 1 83 ? 6.248 -0.185 -13.054 1.00 90.75 83 PHE A O 1
ATOM 638 N N . ALA A 1 84 ? 6.579 1.261 -11.370 1.00 92.00 84 ALA A N 1
ATOM 639 C CA . ALA A 1 84 ? 5.162 1.435 -11.071 1.00 92.00 84 ALA A CA 1
ATOM 640 C C . ALA A 1 84 ? 4.425 2.112 -12.230 1.00 92.00 84 ALA A C 1
ATOM 642 O O . ALA A 1 84 ? 3.301 1.733 -12.540 1.00 92.00 84 ALA A O 1
ATOM 643 N N . THR A 1 85 ? 5.083 3.039 -12.929 1.00 92.56 85 THR A N 1
ATOM 644 C CA . THR A 1 85 ? 4.521 3.709 -14.111 1.00 92.56 85 THR A CA 1
ATOM 645 C C . THR A 1 85 ? 4.417 2.760 -15.312 1.00 92.56 85 THR A C 1
ATOM 647 O O . THR A 1 85 ? 3.476 2.852 -16.098 1.00 92.56 85 THR A O 1
ATOM 650 N N . LEU A 1 86 ? 5.358 1.820 -15.458 1.00 91.50 86 LEU A N 1
ATOM 651 C CA . LEU A 1 86 ? 5.346 0.809 -16.524 1.00 91.50 86 LEU A CA 1
ATOM 652 C C . LEU A 1 86 ? 4.372 -0.347 -16.251 1.00 91.50 86 LEU A C 1
ATOM 654 O O . LEU A 1 86 ? 3.837 -0.917 -17.203 1.00 91.50 86 LEU A O 1
ATOM 658 N N . ALA A 1 87 ? 4.130 -0.687 -14.981 1.00 92.19 87 ALA A N 1
ATOM 659 C CA . ALA A 1 87 ? 3.348 -1.853 -14.567 1.00 92.19 87 ALA A CA 1
ATOM 660 C C . ALA A 1 87 ? 1.979 -1.992 -15.271 1.00 92.19 87 ALA A C 1
ATOM 662 O O . ALA A 1 87 ? 1.717 -3.075 -15.795 1.00 92.19 87 ALA A O 1
ATOM 663 N N . PRO A 1 88 ? 1.136 -0.943 -15.405 1.00 91.50 88 PRO A N 1
ATOM 664 C CA . PRO A 1 88 ? -0.171 -1.052 -16.065 1.00 91.50 88 PRO A CA 1
ATOM 665 C C . PRO A 1 88 ? -0.111 -1.503 -17.531 1.00 91.50 88 PRO A C 1
ATOM 667 O O . PRO A 1 88 ? -1.119 -1.931 -18.092 1.00 91.50 88 PRO A O 1
ATOM 670 N N . PHE A 1 89 ? 1.056 -1.385 -18.164 1.00 90.94 89 PHE A N 1
ATOM 671 C CA . PHE A 1 89 ? 1.279 -1.699 -19.571 1.00 90.94 89 PHE A CA 1
ATOM 672 C C . PHE A 1 89 ? 2.054 -3.002 -19.779 1.00 90.94 89 PHE A C 1
ATOM 674 O O . PHE A 1 89 ? 2.349 -3.364 -20.919 1.00 90.94 89 PHE A O 1
ATOM 681 N N . ALA A 1 90 ? 2.397 -3.711 -18.701 1.00 88.75 90 ALA A N 1
ATOM 682 C CA . ALA A 1 90 ? 3.092 -4.981 -18.794 1.00 88.75 90 ALA A CA 1
ATOM 683 C C . ALA A 1 90 ? 2.202 -6.033 -19.493 1.00 88.75 90 ALA A C 1
ATOM 685 O O . ALA A 1 90 ? 1.024 -6.185 -19.150 1.00 88.75 90 ALA A O 1
ATOM 686 N N . PRO A 1 91 ? 2.727 -6.793 -20.470 1.00 86.69 91 PRO A N 1
ATOM 687 C CA . PRO A 1 91 ? 1.951 -7.821 -21.144 1.00 86.69 91 PRO A CA 1
ATOM 688 C C . PRO A 1 91 ? 1.609 -8.953 -20.164 1.00 86.69 91 PRO A C 1
ATOM 690 O O . PRO A 1 91 ? 2.467 -9.462 -19.442 1.00 86.69 91 PRO A O 1
ATOM 693 N N . ARG A 1 92 ? 0.337 -9.370 -20.159 1.00 80.75 92 ARG A N 1
ATOM 694 C CA . ARG A 1 92 ? -0.197 -10.379 -19.220 1.00 80.75 92 ARG A CA 1
ATOM 695 C C . ARG A 1 92 ? 0.263 -11.806 -19.506 1.00 80.75 92 ARG A C 1
ATOM 697 O O . ARG A 1 92 ? 0.290 -12.649 -18.622 1.00 80.75 92 ARG A O 1
ATOM 704 N N . LYS A 1 93 ? 0.589 -12.100 -20.763 1.00 66.19 93 LYS A N 1
ATOM 705 C CA . LYS A 1 93 ? 1.092 -13.402 -21.204 1.00 66.19 93 LYS A CA 1
ATOM 706 C C . LYS A 1 93 ? 2.171 -13.158 -22.239 1.00 66.19 93 LYS A C 1
ATOM 708 O O . LYS A 1 93 ? 1.851 -12.752 -23.352 1.00 66.19 93 LYS A O 1
ATOM 713 N N . SER A 1 94 ? 3.423 -13.435 -21.903 1.00 54.09 94 SER A N 1
ATOM 714 C CA . SER A 1 94 ? 4.440 -13.668 -22.922 1.00 54.09 94 SER A CA 1
ATOM 715 C C . SER A 1 94 ? 4.944 -15.097 -22.754 1.00 54.09 94 SER A C 1
ATOM 717 O O . SER A 1 94 ? 5.135 -15.591 -21.645 1.00 54.09 94 SER A O 1
ATOM 719 N N . ALA A 1 95 ? 5.079 -15.807 -23.870 1.00 49.53 95 ALA A N 1
ATOM 720 C CA . ALA A 1 95 ? 5.558 -17.184 -23.868 1.00 49.53 95 ALA A CA 1
ATOM 721 C C . ALA A 1 95 ? 7.093 -17.264 -23.742 1.00 49.53 95 ALA A C 1
ATOM 723 O O . ALA A 1 95 ? 7.627 -18.374 -23.728 1.00 49.53 95 ALA A O 1
ATOM 724 N N . LYS A 1 96 ? 7.803 -16.121 -23.731 1.00 50.50 96 LYS A N 1
ATOM 725 C CA . LYS A 1 96 ? 9.266 -16.069 -23.896 1.00 50.50 96 LYS A CA 1
ATOM 726 C C . LYS A 1 96 ? 10.002 -14.885 -23.259 1.00 50.50 96 LYS A C 1
ATOM 728 O O . LYS A 1 96 ? 11.227 -14.937 -23.248 1.00 50.50 96 LYS A O 1
ATOM 733 N N . ASP A 1 97 ? 9.330 -13.872 -22.719 1.00 54.03 97 ASP A N 1
ATOM 734 C CA . ASP A 1 97 ? 10.010 -12.619 -22.367 1.00 54.03 97 ASP A CA 1
ATOM 735 C C . ASP A 1 97 ? 10.132 -12.434 -20.853 1.00 54.03 97 ASP A C 1
ATOM 737 O O . ASP A 1 97 ? 9.167 -12.614 -20.111 1.00 54.03 97 ASP A O 1
ATOM 741 N N . CYS A 1 98 ? 11.308 -11.975 -20.411 1.00 61.25 98 CYS A N 1
ATOM 742 C CA . CYS A 1 98 ? 11.592 -11.507 -19.047 1.00 61.25 98 CYS A CA 1
ATOM 743 C C . CYS A 1 98 ? 10.680 -10.341 -18.600 1.00 61.25 98 CYS A C 1
ATOM 745 O O . CYS A 1 98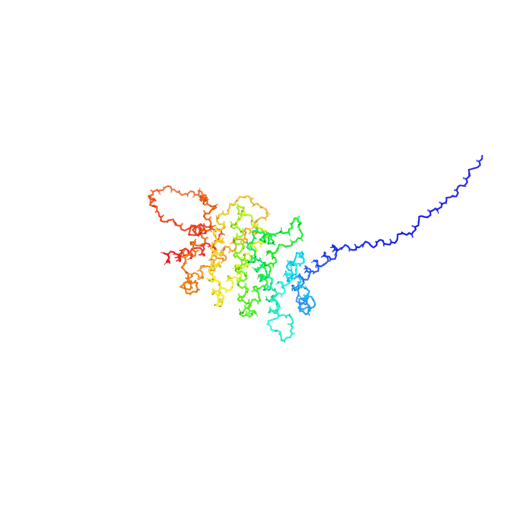 ? 10.691 -9.952 -17.432 1.00 61.25 98 CYS A O 1
ATOM 747 N N . PHE A 1 99 ? 9.911 -9.779 -19.537 1.00 74.31 99 PHE A N 1
ATOM 748 C CA . PHE A 1 99 ? 9.062 -8.611 -19.398 1.00 74.31 99 PHE A CA 1
ATOM 749 C C . PHE A 1 99 ? 7.577 -9.009 -19.460 1.00 74.31 99 PHE A C 1
ATOM 751 O O . PHE A 1 99 ? 6.978 -9.086 -20.532 1.00 74.31 99 PHE A O 1
ATOM 758 N N . CYS A 1 100 ? 6.970 -9.293 -18.310 1.00 85.81 100 CYS A N 1
ATOM 759 C CA . CYS A 1 100 ? 5.545 -9.616 -18.200 1.00 85.81 100 CYS A CA 1
ATOM 760 C C . CYS A 1 100 ? 4.979 -9.148 -16.857 1.00 85.81 100 CYS A C 1
ATOM 762 O O . CYS A 1 100 ? 5.737 -8.916 -15.914 1.00 85.81 100 CYS A O 1
ATOM 764 N N . ALA A 1 101 ? 3.653 -9.033 -16.750 1.00 89.56 101 ALA A N 1
ATOM 765 C CA . ALA A 1 101 ? 2.989 -8.617 -15.512 1.00 89.56 101 ALA A CA 1
ATOM 766 C C . ALA A 1 101 ? 3.452 -9.449 -14.298 1.00 89.56 101 ALA A C 1
ATOM 768 O O . ALA A 1 101 ? 3.786 -8.892 -13.255 1.00 89.56 101 ALA A O 1
ATOM 769 N N . GLU A 1 102 ? 3.608 -10.765 -14.463 1.00 88.88 102 GLU A N 1
ATOM 770 C CA . GLU A 1 102 ? 4.111 -11.666 -13.419 1.00 88.88 102 GLU A CA 1
ATOM 771 C C . GLU A 1 102 ? 5.541 -11.317 -12.955 1.00 88.88 102 GLU A C 1
ATOM 773 O O . GLU A 1 102 ? 5.836 -11.351 -11.758 1.00 88.88 102 GLU A O 1
ATOM 778 N N . ALA A 1 103 ? 6.425 -10.901 -13.869 1.00 88.00 103 ALA A N 1
ATOM 779 C CA . ALA A 1 103 ? 7.771 -10.451 -13.518 1.00 88.00 103 ALA A CA 1
ATOM 780 C C . ALA A 1 103 ? 7.735 -9.165 -12.675 1.00 88.00 103 ALA A C 1
ATOM 782 O O . ALA A 1 103 ? 8.461 -9.062 -11.684 1.00 88.00 103 ALA A O 1
ATOM 783 N N . PHE A 1 104 ? 6.859 -8.211 -13.008 1.00 91.25 104 PHE A N 1
ATOM 784 C CA . PHE A 1 104 ? 6.658 -7.007 -12.195 1.00 91.25 104 PHE A CA 1
ATOM 785 C C . PHE A 1 104 ? 6.107 -7.348 -10.806 1.00 91.25 104 PHE A C 1
ATOM 787 O O . PHE A 1 104 ? 6.635 -6.859 -9.805 1.00 91.25 104 PHE A O 1
ATOM 794 N N . VAL A 1 105 ? 5.106 -8.235 -10.730 1.00 92.38 105 VAL A N 1
ATOM 795 C CA . VAL A 1 105 ? 4.559 -8.727 -9.455 1.00 92.38 105 VAL A CA 1
ATOM 796 C C . VAL A 1 105 ? 5.672 -9.346 -8.606 1.00 92.38 105 VAL A C 1
ATOM 798 O O . VAL A 1 105 ? 5.792 -9.033 -7.422 1.00 92.38 105 VAL A O 1
ATOM 801 N N . SER A 1 106 ? 6.534 -10.171 -9.206 1.00 89.88 106 SER A N 1
ATOM 802 C CA . SER A 1 106 ? 7.679 -10.784 -8.526 1.00 89.88 106 SER A CA 1
ATOM 803 C C . SER A 1 106 ? 8.685 -9.748 -8.007 1.00 89.88 106 SER A C 1
ATOM 805 O O . SER A 1 106 ? 9.179 -9.868 -6.884 1.00 89.88 106 SER A O 1
ATOM 807 N N . ILE A 1 107 ? 8.979 -8.699 -8.785 1.00 90.25 107 ILE A N 1
ATOM 808 C CA . ILE A 1 107 ? 9.906 -7.629 -8.388 1.00 90.25 107 ILE A CA 1
ATOM 809 C C . ILE A 1 107 ? 9.358 -6.856 -7.185 1.00 90.25 107 ILE A C 1
ATOM 811 O O . ILE A 1 107 ? 10.039 -6.779 -6.158 1.00 90.25 107 ILE A O 1
ATOM 815 N N . PHE A 1 108 ? 8.127 -6.346 -7.267 1.00 92.81 108 PHE A N 1
ATOM 816 C CA . PHE A 1 108 ? 7.506 -5.633 -6.148 1.00 92.81 108 PHE A CA 1
ATOM 817 C C . PHE A 1 108 ? 7.306 -6.541 -4.932 1.00 92.81 108 PHE A C 1
ATOM 819 O O . PHE A 1 108 ? 7.569 -6.133 -3.799 1.00 92.81 108 PHE A O 1
ATOM 826 N N . GLY A 1 109 ? 6.924 -7.801 -5.153 1.00 91.56 109 GLY A N 1
ATOM 827 C CA . GLY A 1 109 ? 6.799 -8.791 -4.090 1.00 91.56 109 GLY A CA 1
ATOM 828 C C . GLY A 1 109 ? 8.113 -9.073 -3.383 1.00 91.56 109 GLY A C 1
ATOM 829 O O . GLY A 1 109 ? 8.151 -9.087 -2.156 1.00 91.56 109 GLY A O 1
ATOM 830 N N . SER A 1 110 ? 9.220 -9.178 -4.118 1.00 89.25 110 SER A N 1
ATOM 831 C CA . SER A 1 110 ? 10.553 -9.300 -3.526 1.00 89.25 110 SER A CA 1
ATOM 832 C C . SER A 1 110 ? 10.897 -8.100 -2.637 1.00 89.25 110 SER A C 1
ATOM 834 O O . SER A 1 110 ? 11.453 -8.294 -1.554 1.00 89.25 110 SER A O 1
ATOM 836 N N . MET A 1 111 ? 10.566 -6.873 -3.055 1.00 89.25 111 MET A N 1
ATOM 837 C CA . MET A 1 111 ? 10.812 -5.661 -2.259 1.00 89.25 111 MET A CA 1
ATOM 838 C C . MET A 1 111 ? 10.022 -5.689 -0.942 1.00 89.25 111 MET A C 1
ATOM 840 O O . MET A 1 111 ? 10.599 -5.510 0.133 1.00 89.25 111 MET A O 1
ATOM 844 N N . LEU A 1 112 ? 8.717 -5.977 -1.016 1.00 91.31 112 LEU A N 1
ATOM 845 C CA . LEU A 1 112 ? 7.830 -6.046 0.150 1.00 91.31 112 LEU A CA 1
ATOM 846 C C . LEU A 1 112 ? 8.207 -7.193 1.098 1.00 91.31 112 LEU A C 1
ATOM 848 O O . LEU A 1 112 ? 8.292 -6.983 2.307 1.00 91.31 112 LEU A O 1
ATOM 852 N N . ASN A 1 113 ? 8.483 -8.385 0.563 1.00 88.56 113 ASN A N 1
ATOM 853 C CA . ASN A 1 113 ? 8.862 -9.569 1.340 1.00 88.56 113 ASN A CA 1
ATOM 854 C C . ASN A 1 113 ? 10.181 -9.357 2.085 1.00 88.56 113 ASN A C 1
ATOM 856 O O . ASN A 1 113 ? 10.305 -9.726 3.257 1.00 88.56 113 ASN A O 1
ATOM 860 N N . THR A 1 114 ? 11.164 -8.736 1.429 1.00 85.25 114 THR A N 1
ATOM 861 C CA . THR A 1 114 ? 12.457 -8.447 2.057 1.00 85.25 114 THR A CA 1
ATOM 862 C C . THR A 1 114 ? 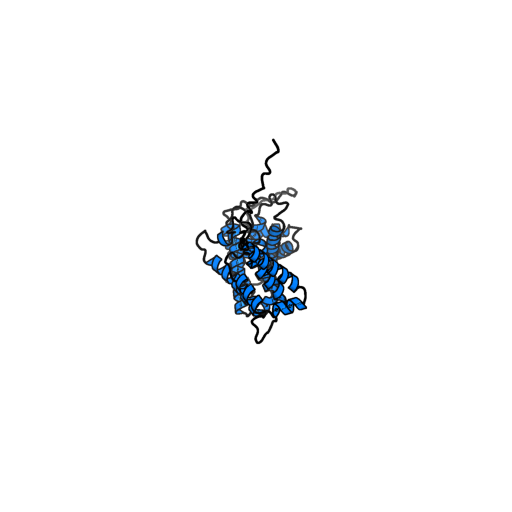12.274 -7.440 3.192 1.00 85.25 114 THR A C 1
ATOM 864 O O . THR A 1 114 ? 12.692 -7.715 4.318 1.00 85.25 114 THR A O 1
ATOM 867 N N . ALA A 1 115 ? 11.546 -6.343 2.952 1.00 84.06 115 ALA A N 1
ATOM 868 C CA . ALA A 1 115 ? 11.240 -5.361 3.991 1.00 84.06 115 ALA A CA 1
ATOM 869 C C . ALA A 1 115 ? 10.477 -5.985 5.177 1.00 84.06 115 ALA A C 1
ATOM 871 O O . ALA A 1 115 ? 10.839 -5.772 6.336 1.00 84.06 115 ALA A O 1
ATOM 872 N N . ALA A 1 116 ? 9.466 -6.817 4.913 1.00 83.31 116 ALA A N 1
ATOM 873 C CA . ALA A 1 116 ? 8.698 -7.513 5.946 1.00 83.31 116 ALA A CA 1
ATOM 874 C C . ALA A 1 116 ? 9.567 -8.478 6.778 1.00 83.31 116 ALA A C 1
ATOM 876 O O . ALA A 1 116 ? 9.431 -8.554 8.004 1.00 83.31 116 ALA A O 1
ATOM 877 N N . THR A 1 117 ? 10.489 -9.193 6.131 1.00 80.81 117 THR A N 1
ATOM 878 C CA . THR A 1 117 ? 11.418 -10.124 6.792 1.00 80.81 117 THR A CA 1
ATOM 879 C C . THR A 1 117 ? 12.396 -9.383 7.706 1.00 80.81 117 THR A C 1
ATOM 881 O O . THR A 1 117 ? 12.610 -9.793 8.851 1.00 80.81 117 THR A O 1
ATOM 884 N N . GLU A 1 118 ? 12.938 -8.251 7.252 1.00 74.00 118 GLU A N 1
ATOM 885 C CA . GLU A 1 118 ? 13.815 -7.398 8.062 1.00 74.00 118 GLU A CA 1
ATOM 886 C C . GLU A 1 118 ? 13.108 -6.830 9.304 1.00 74.00 118 GLU A C 1
ATOM 888 O O . GLU A 1 118 ? 13.721 -6.719 10.377 1.00 74.00 118 GLU A O 1
ATOM 893 N N . CYS A 1 119 ? 11.806 -6.539 9.197 1.00 67.31 119 CYS A N 1
ATOM 894 C CA . CYS A 1 119 ? 10.992 -6.135 10.341 1.00 67.31 119 CYS A CA 1
ATOM 895 C C . CYS A 1 119 ? 10.881 -7.260 11.384 1.00 67.31 119 CYS A C 1
ATOM 897 O O . CYS A 1 119 ? 11.163 -7.039 12.563 1.00 67.31 119 CYS A O 1
ATOM 899 N N . LYS A 1 120 ? 10.531 -8.486 10.958 1.00 62.09 120 LYS A N 1
ATOM 900 C CA . LYS A 1 120 ? 10.351 -9.647 11.856 1.00 62.09 120 LYS A CA 1
ATOM 901 C C . LYS A 1 120 ? 11.645 -10.068 12.561 1.00 62.09 120 LYS A C 1
ATOM 903 O O . LYS A 1 120 ? 11.614 -10.429 13.736 1.00 62.09 120 LYS A O 1
ATOM 908 N N . GLY A 1 121 ? 12.786 -9.998 11.872 1.00 50.59 121 GLY A N 1
ATOM 909 C CA . GLY A 1 121 ? 14.095 -10.372 12.428 1.00 50.59 121 GLY A CA 1
ATOM 910 C C . GLY A 1 121 ? 14.620 -9.430 13.523 1.00 50.59 121 GLY A C 1
ATOM 911 O O . GLY A 1 121 ? 15.574 -9.758 14.232 1.00 50.59 121 GLY A O 1
ATOM 912 N N . SER A 1 122 ? 14.001 -8.262 13.707 1.00 49.06 122 SER A N 1
ATOM 913 C CA . SER A 1 122 ? 14.476 -7.209 14.606 1.00 49.06 122 SER A CA 1
ATOM 914 C C . SER A 1 122 ? 13.855 -7.294 16.011 1.00 49.06 122 SER A C 1
ATOM 916 O O . SER A 1 122 ? 13.268 -6.336 16.501 1.00 49.06 122 SER A O 1
ATOM 918 N N . GLN A 1 123 ? 14.027 -8.419 16.719 1.00 40.97 123 GLN A N 1
ATOM 919 C CA . GLN A 1 123 ? 13.612 -8.544 18.135 1.00 40.97 123 GLN A CA 1
ATOM 920 C C . GLN A 1 123 ? 14.473 -7.726 19.122 1.00 40.97 123 GLN A C 1
ATOM 922 O O . GLN A 1 123 ? 14.098 -7.537 20.280 1.00 40.97 123 GLN A O 1
ATOM 927 N N . LYS A 1 124 ? 15.627 -7.200 18.695 1.00 39.06 124 LYS A N 1
ATOM 928 C CA . LYS A 1 124 ? 16.425 -6.255 19.491 1.00 39.06 124 LYS A CA 1
ATOM 929 C C . LYS A 1 124 ? 16.027 -4.826 19.123 1.00 39.06 124 LYS A C 1
ATOM 931 O O . LYS A 1 124 ? 16.010 -4.494 17.944 1.00 39.06 124 LYS A O 1
ATOM 936 N N . LYS A 1 125 ? 15.771 -4.000 20.149 1.00 42.16 125 LYS A N 1
ATOM 937 C CA . LYS A 1 125 ? 15.324 -2.581 20.191 1.00 42.16 125 LYS A CA 1
ATOM 938 C C . LYS A 1 125 ? 16.022 -1.550 19.255 1.00 42.16 125 LYS A C 1
ATOM 940 O O . LYS A 1 125 ? 15.954 -0.359 19.528 1.00 42.16 125 LYS A O 1
ATOM 945 N N . SER A 1 126 ? 16.711 -1.940 18.182 1.00 40.44 126 SER A N 1
ATOM 946 C CA . SER A 1 126 ? 17.663 -1.081 17.464 1.00 40.44 126 SER A CA 1
ATOM 947 C C . SER A 1 126 ? 17.695 -1.234 15.930 1.00 40.44 126 SER A C 1
ATOM 949 O O . SER A 1 126 ? 18.613 -0.721 15.293 1.00 40.44 126 SER A O 1
ATOM 951 N N . ARG A 1 127 ? 16.719 -1.888 15.280 1.00 39.66 127 ARG A N 1
ATOM 952 C CA . ARG A 1 127 ? 16.667 -1.919 13.795 1.00 39.66 127 ARG A CA 1
ATOM 953 C C . ARG A 1 127 ? 15.381 -1.440 13.136 1.00 39.66 127 ARG A C 1
ATOM 955 O O . ARG A 1 127 ? 15.417 -1.123 11.960 1.00 39.66 127 ARG A O 1
ATOM 962 N N . MET A 1 128 ? 14.307 -1.185 13.877 1.00 39.84 128 MET A N 1
ATOM 963 C CA . MET A 1 128 ? 13.227 -0.320 13.365 1.00 39.84 128 MET A CA 1
ATOM 964 C C . MET A 1 128 ? 13.722 1.128 13.150 1.00 39.84 128 MET A C 1
ATOM 966 O O . MET A 1 128 ? 13.166 1.898 12.376 1.00 39.84 128 MET A O 1
ATOM 970 N N . THR A 1 129 ? 14.866 1.455 13.762 1.00 40.34 129 THR A N 1
ATOM 971 C CA . THR A 1 129 ? 15.778 2.556 13.424 1.00 40.34 129 THR A CA 1
ATOM 972 C C . THR A 1 129 ? 16.431 2.490 12.038 1.00 40.34 129 THR A C 1
ATOM 974 O O . THR A 1 129 ? 17.138 3.431 11.711 1.00 40.34 129 THR A O 1
ATOM 977 N N . LYS A 1 130 ? 16.201 1.441 11.241 1.00 40.66 130 LYS A N 1
ATOM 978 C CA . LYS A 1 130 ? 16.610 1.344 9.829 1.00 40.66 130 LYS A CA 1
ATOM 979 C C . LYS A 1 130 ? 15.460 1.504 8.831 1.00 40.66 130 LYS A C 1
ATOM 981 O O . LYS A 1 130 ? 15.719 1.780 7.669 1.00 40.66 130 LYS A O 1
ATOM 986 N N . ILE A 1 131 ? 14.207 1.385 9.285 1.00 43.78 131 ILE A N 1
ATOM 987 C CA . ILE A 1 131 ? 13.064 2.011 8.590 1.00 43.78 131 ILE A CA 1
ATOM 988 C C . ILE A 1 131 ? 13.001 3.497 8.961 1.00 43.78 131 ILE A C 1
ATOM 990 O O . ILE A 1 131 ? 12.575 4.319 8.162 1.00 43.78 131 ILE A O 1
ATOM 994 N N . ARG A 1 132 ? 13.500 3.886 10.149 1.00 40.97 132 ARG A N 1
ATOM 995 C CA . ARG A 1 132 ? 13.988 5.261 10.304 1.00 40.97 132 ARG A CA 1
ATOM 996 C C . ARG A 1 132 ? 15.108 5.456 9.292 1.00 40.97 132 ARG A C 1
ATOM 998 O O . ARG A 1 132 ? 15.987 4.611 9.183 1.00 40.97 132 ARG A O 1
ATOM 1005 N N . SER A 1 133 ? 15.091 6.619 8.664 1.00 37.56 133 SER A N 1
ATOM 1006 C CA . SER A 1 133 ? 16.266 7.401 8.310 1.00 37.56 133 SER A CA 1
ATOM 1007 C C . SER A 1 133 ? 17.518 7.043 9.146 1.00 37.56 133 SER A C 1
ATOM 1009 O O . SER A 1 133 ? 17.886 7.753 10.089 1.00 37.56 133 SER A O 1
ATOM 1011 N N . GLU A 1 134 ? 18.262 6.002 8.771 1.00 32.34 134 GLU A N 1
ATOM 1012 C CA . GLU A 1 134 ? 19.703 6.172 8.659 1.00 32.34 134 GLU A CA 1
ATOM 1013 C C . GLU A 1 134 ? 19.839 7.228 7.579 1.00 32.34 134 GLU A C 1
ATOM 1015 O O . GLU A 1 134 ? 19.810 6.891 6.411 1.00 32.34 134 GLU A O 1
ATOM 1020 N N . ASN A 1 135 ? 19.758 8.499 7.973 1.00 36.69 135 ASN A N 1
ATOM 1021 C CA . ASN A 1 135 ? 20.508 9.583 7.380 1.00 36.69 135 ASN A CA 1
ATOM 1022 C C . ASN A 1 135 ? 20.260 10.876 8.145 1.00 36.69 135 ASN A C 1
ATOM 1024 O O . ASN A 1 135 ? 19.201 11.493 8.115 1.00 36.69 135 ASN A O 1
ATOM 1028 N N . LYS A 1 136 ? 21.337 11.313 8.791 1.00 40.91 136 LYS A N 1
ATOM 1029 C CA . LYS A 1 136 ? 21.575 12.708 9.151 1.00 40.91 136 LYS A CA 1
ATOM 1030 C C . LYS A 1 136 ? 21.923 13.554 7.904 1.00 40.91 136 LYS A C 1
ATOM 1032 O O . LYS A 1 136 ? 22.428 14.659 8.056 1.00 40.91 136 LYS A O 1
ATOM 1037 N N . SER A 1 137 ? 21.681 13.044 6.692 1.00 34.38 137 SER A N 1
ATOM 1038 C CA . SER A 1 137 ? 21.893 13.708 5.404 1.00 34.38 137 SER A CA 1
ATOM 1039 C C . SER A 1 137 ? 20.609 13.672 4.565 1.00 34.38 137 SER A C 1
ATOM 1041 O O . SER A 1 137 ? 19.923 12.663 4.450 1.00 34.38 137 SER A O 1
ATOM 1043 N N . ALA A 1 138 ? 20.252 14.802 3.975 1.00 35.94 138 ALA A N 1
ATOM 1044 C CA . ALA A 1 138 ? 18.979 15.027 3.295 1.00 35.94 138 ALA A CA 1
ATOM 1045 C C . ALA A 1 138 ? 18.821 14.313 1.926 1.00 35.94 138 ALA A C 1
ATOM 1047 O O . ALA A 1 138 ? 18.023 14.758 1.110 1.00 35.94 138 ALA A O 1
ATOM 1048 N N . SER A 1 139 ? 19.578 13.246 1.635 1.00 33.25 139 SER A N 1
ATOM 1049 C CA . SER A 1 139 ? 19.783 12.751 0.261 1.00 33.25 139 SER A CA 1
ATOM 1050 C C . SER A 1 139 ? 19.311 11.323 -0.039 1.00 33.25 139 SER A C 1
ATOM 1052 O O . SER A 1 139 ? 19.591 10.836 -1.129 1.00 33.25 139 SER A O 1
ATOM 1054 N N . HIS A 1 140 ? 18.612 10.629 0.867 1.00 37.66 140 HIS A N 1
ATOM 1055 C CA . HIS A 1 140 ? 18.128 9.267 0.589 1.00 37.66 140 HIS A CA 1
ATOM 1056 C C . HIS A 1 140 ? 16.601 9.169 0.696 1.00 37.66 140 HIS A C 1
ATOM 1058 O O . HIS A 1 140 ? 16.043 9.622 1.699 1.00 37.66 140 HIS A O 1
ATOM 1064 N N . PRO A 1 141 ? 15.919 8.587 -0.311 1.00 51.19 141 PRO A N 1
ATOM 1065 C CA . PRO A 1 141 ? 14.473 8.438 -0.294 1.00 51.19 141 PRO A CA 1
ATOM 1066 C C . PRO A 1 141 ? 14.045 7.477 0.815 1.00 51.19 141 PRO A C 1
ATOM 1068 O O . PRO A 1 141 ? 14.669 6.432 1.034 1.00 51.19 141 PRO A O 1
ATOM 1071 N N . ASP A 1 142 ? 12.960 7.838 1.500 1.00 71.12 142 ASP A N 1
ATOM 1072 C CA . ASP A 1 142 ? 12.387 7.035 2.574 1.00 71.12 142 ASP A CA 1
ATOM 1073 C C . ASP A 1 142 ? 11.991 5.655 2.027 1.00 71.12 142 ASP A C 1
ATOM 1075 O O . ASP A 1 142 ? 11.327 5.539 0.993 1.00 71.12 142 ASP A O 1
ATOM 1079 N N . LEU A 1 143 ? 12.416 4.590 2.710 1.00 78.00 143 LEU A N 1
ATOM 1080 C CA . LEU A 1 143 ? 12.006 3.224 2.387 1.00 78.00 143 LEU A CA 1
ATOM 1081 C C . LEU A 1 143 ? 10.477 3.109 2.346 1.00 78.00 143 LEU A C 1
ATOM 1083 O O . LEU A 1 143 ? 9.956 2.395 1.496 1.00 78.00 143 LEU A O 1
ATOM 1087 N N . CYS A 1 144 ? 9.759 3.851 3.194 1.00 82.31 144 CYS A N 1
ATOM 1088 C CA . CYS A 1 144 ? 8.301 3.847 3.203 1.00 82.31 144 CYS A CA 1
ATOM 1089 C C . CYS A 1 144 ? 7.714 4.346 1.877 1.00 82.31 144 CYS A C 1
ATOM 1091 O O . CYS A 1 144 ? 6.778 3.735 1.374 1.00 82.31 144 CYS A O 1
ATOM 1093 N N . THR A 1 145 ? 8.291 5.391 1.273 1.00 85.12 145 THR A N 1
ATOM 1094 C CA . THR A 1 145 ? 7.853 5.899 -0.037 1.00 85.12 145 THR A CA 1
ATOM 1095 C C . THR A 1 145 ? 8.068 4.860 -1.129 1.00 85.12 145 THR A C 1
ATOM 1097 O O . THR A 1 145 ? 7.148 4.577 -1.884 1.00 85.12 145 THR A O 1
ATOM 1100 N N . VAL A 1 146 ? 9.237 4.216 -1.160 1.00 87.31 146 VAL A N 1
ATOM 1101 C CA . VAL A 1 146 ? 9.539 3.171 -2.153 1.00 87.31 146 VAL A CA 1
ATOM 1102 C C . VAL A 1 146 ? 8.581 1.987 -2.042 1.00 87.31 146 VAL A C 1
ATOM 1104 O O . VAL A 1 146 ? 8.082 1.488 -3.049 1.00 87.31 146 VAL A O 1
ATOM 1107 N N . LEU A 1 147 ? 8.306 1.533 -0.818 1.00 90.94 147 LEU A N 1
ATOM 1108 C CA . LEU A 1 147 ? 7.343 0.460 -0.594 1.00 90.94 147 LEU A CA 1
ATOM 1109 C C . LEU A 1 147 ? 5.923 0.910 -0.959 1.00 90.94 147 LEU A C 1
ATOM 1111 O O . LEU A 1 147 ? 5.164 0.111 -1.494 1.00 90.94 147 LEU A O 1
ATOM 1115 N N . ALA A 1 148 ? 5.566 2.175 -0.723 1.00 91.81 148 ALA A N 1
ATOM 1116 C CA . ALA A 1 148 ? 4.257 2.698 -1.095 1.00 91.81 148 ALA A CA 1
ATOM 1117 C C . ALA A 1 148 ? 4.081 2.730 -2.620 1.00 91.81 148 ALA A C 1
ATOM 1119 O O . ALA A 1 148 ? 3.049 2.275 -3.116 1.00 91.81 148 ALA A O 1
ATOM 1120 N N . THR A 1 149 ? 5.101 3.180 -3.358 1.00 91.94 149 THR A N 1
ATOM 1121 C CA . THR A 1 149 ? 5.149 3.107 -4.824 1.00 91.94 149 THR A CA 1
ATOM 1122 C C . THR A 1 149 ? 5.004 1.662 -5.302 1.00 91.94 149 THR A C 1
ATOM 1124 O O . THR A 1 149 ? 4.207 1.391 -6.195 1.00 91.94 149 THR A O 1
ATOM 1127 N N . ALA A 1 150 ? 5.705 0.710 -4.673 1.00 93.25 150 ALA A N 1
ATOM 1128 C CA . ALA A 1 150 ? 5.594 -0.706 -5.025 1.00 93.25 150 ALA A CA 1
ATOM 1129 C C . ALA A 1 150 ? 4.170 -1.257 -4.827 1.00 93.25 150 ALA A C 1
ATOM 1131 O O . ALA A 1 150 ? 3.674 -1.994 -5.675 1.00 93.25 150 ALA A O 1
ATOM 1132 N N . VAL A 1 151 ? 3.490 -0.883 -3.736 1.00 95.31 151 VAL A N 1
ATOM 1133 C CA . VAL A 1 151 ? 2.089 -1.274 -3.500 1.00 95.31 151 VAL A CA 1
ATOM 1134 C C . VAL A 1 151 ? 1.160 -0.667 -4.554 1.00 95.31 151 VAL A C 1
ATOM 1136 O O . VAL A 1 151 ? 0.302 -1.375 -5.067 1.00 95.31 151 VAL A O 1
ATOM 1139 N N . SER A 1 152 ? 1.358 0.602 -4.923 1.00 93.31 152 SER A N 1
ATOM 1140 C CA . SER A 1 152 ? 0.566 1.249 -5.980 1.00 93.31 152 SER A CA 1
ATOM 1141 C C . SER A 1 152 ? 0.786 0.588 -7.344 1.00 93.31 152 SER A C 1
ATOM 1143 O O . SER A 1 152 ? -0.178 0.288 -8.039 1.00 93.31 152 SER A O 1
ATOM 1145 N N . GLY A 1 153 ? 2.036 0.268 -7.698 1.00 92.56 153 GLY A N 1
ATOM 1146 C CA . GLY A 1 153 ? 2.346 -0.467 -8.924 1.00 92.56 153 GLY A CA 1
ATOM 1147 C C . GLY A 1 153 ? 1.683 -1.847 -8.969 1.00 92.56 153 GLY A C 1
ATOM 1148 O O . GLY A 1 153 ? 1.216 -2.266 -10.025 1.00 92.56 153 GLY A O 1
ATOM 1149 N N . LEU A 1 154 ? 1.586 -2.534 -7.824 1.00 94.25 154 LEU A N 1
ATOM 1150 C CA . LEU A 1 154 ? 0.902 -3.824 -7.719 1.00 94.25 154 LEU A CA 1
ATOM 1151 C C . LEU A 1 154 ? -0.607 -3.733 -7.966 1.00 94.25 154 LEU A C 1
ATOM 1153 O O . LEU A 1 154 ? -1.147 -4.682 -8.523 1.00 94.25 154 LEU A O 1
ATOM 1157 N N . GLU A 1 155 ? -1.289 -2.637 -7.609 1.00 91.00 155 GLU A N 1
ATOM 1158 C CA . GLU A 1 155 ? -2.752 -2.517 -7.769 1.00 91.00 155 GLU A CA 1
ATOM 1159 C C . GLU A 1 155 ? -3.221 -2.793 -9.210 1.00 91.00 155 GLU A C 1
ATOM 1161 O O . GLU A 1 155 ? -4.314 -3.316 -9.405 1.00 91.00 155 GLU A O 1
ATOM 1166 N N . CYS A 1 156 ? -2.400 -2.499 -10.225 1.00 88.25 156 CYS A N 1
ATOM 1167 C CA . CYS A 1 156 ? -2.773 -2.677 -11.634 1.00 88.25 156 CYS A CA 1
ATOM 1168 C C . CYS A 1 156 ? -2.479 -4.070 -12.214 1.00 88.25 156 CYS A C 1
ATOM 1170 O O . CYS A 1 156 ? -3.042 -4.424 -13.250 1.00 88.25 156 CYS A O 1
ATOM 1172 N N . ILE A 1 157 ? -1.582 -4.835 -11.590 1.00 91.50 157 ILE A N 1
ATOM 1173 C CA . ILE A 1 157 ? -1.039 -6.098 -12.132 1.00 91.50 157 ILE A CA 1
ATOM 1174 C C . ILE A 1 157 ? -1.174 -7.275 -11.167 1.00 91.50 157 ILE A C 1
ATOM 1176 O O . ILE A 1 157 ? -0.755 -8.387 -11.479 1.00 91.50 157 ILE A O 1
ATOM 1180 N N . PHE A 1 158 ? -1.732 -7.048 -9.977 1.00 90.94 158 PHE A N 1
ATOM 1181 C CA . PHE A 1 158 ? -1.843 -8.070 -8.945 1.00 90.94 158 PHE A CA 1
ATOM 1182 C C . PHE A 1 158 ? -2.593 -9.305 -9.436 1.00 90.94 158 PHE A C 1
ATOM 1184 O O . PHE A 1 158 ? -2.188 -10.428 -9.132 1.00 90.94 158 PHE A O 1
ATOM 1191 N N . ASP A 1 159 ? -3.644 -9.106 -10.233 1.00 88.56 159 ASP A N 1
ATOM 1192 C CA . ASP A 1 159 ? -4.476 -10.185 -10.758 1.00 88.56 159 ASP A CA 1
ATOM 1193 C C . ASP A 1 159 ? -3.715 -11.182 -11.635 1.00 88.56 159 ASP A C 1
ATOM 1195 O O . ASP A 1 159 ? -4.099 -12.355 -11.666 1.00 88.56 159 ASP A O 1
ATOM 1199 N N . ASP A 1 160 ? -2.626 -10.746 -12.271 1.00 88.81 160 ASP A N 1
ATOM 1200 C CA . ASP A 1 160 ? -1.760 -11.574 -13.113 1.00 88.81 160 ASP A CA 1
ATOM 1201 C C . ASP A 1 160 ? -0.766 -12.426 -12.296 1.00 88.81 160 ASP A C 1
ATOM 1203 O O . ASP A 1 160 ? -0.108 -13.309 -12.842 1.00 88.81 160 ASP A O 1
ATOM 1207 N N . GLY A 1 161 ? -0.660 -12.198 -10.982 1.00 85.75 161 GLY A N 1
ATOM 1208 C CA . GLY A 1 161 ? 0.150 -13.018 -10.083 1.00 85.75 161 GLY A CA 1
ATOM 1209 C C . GLY A 1 161 ? -0.446 -14.408 -9.827 1.00 85.75 161 GLY A C 1
ATOM 1210 O O . GLY A 1 161 ? -1.664 -14.608 -9.827 1.00 85.75 161 GLY A O 1
ATOM 1211 N N . THR A 1 162 ? 0.413 -15.385 -9.531 1.00 85.94 162 THR A N 1
ATOM 1212 C CA . THR A 1 162 ? -0.037 -16.713 -9.082 1.00 85.94 162 THR A CA 1
ATOM 1213 C C . THR A 1 162 ? -0.725 -16.635 -7.713 1.00 85.94 162 THR A C 1
ATOM 1215 O O . THR A 1 162 ? -0.472 -15.717 -6.932 1.00 85.94 162 THR A O 1
ATOM 1218 N N . ALA A 1 163 ? -1.568 -17.618 -7.377 1.00 84.38 163 ALA A N 1
ATOM 1219 C CA . ALA A 1 163 ? -2.233 -17.673 -6.069 1.00 84.38 163 ALA A CA 1
ATOM 1220 C C . ALA A 1 163 ? -1.234 -17.677 -4.891 1.00 84.38 163 ALA A C 1
ATOM 1222 O O . ALA A 1 163 ? -1.476 -17.037 -3.867 1.00 84.38 163 ALA A O 1
ATOM 1223 N N . GLU A 1 164 ? -0.089 -18.348 -5.054 1.00 85.56 164 GLU A N 1
ATOM 1224 C CA . GLU A 1 164 ? 1.002 -18.354 -4.074 1.00 85.56 164 GLU A CA 1
ATOM 1225 C C . GLU A 1 164 ? 1.593 -16.948 -3.905 1.00 85.56 164 GLU A C 1
ATOM 1227 O O . GLU A 1 164 ? 1.610 -16.413 -2.796 1.00 85.56 164 GLU A O 1
ATOM 1232 N N . THR A 1 165 ? 1.962 -16.292 -5.012 1.00 86.94 165 THR A N 1
ATOM 1233 C CA . THR A 1 165 ? 2.524 -14.934 -4.992 1.00 86.94 165 THR A CA 1
ATOM 1234 C C . THR A 1 165 ? 1.549 -13.914 -4.408 1.00 86.94 165 THR A C 1
ATOM 1236 O O . THR A 1 165 ? 1.939 -13.092 -3.577 1.00 86.94 165 THR A O 1
ATOM 1239 N N . LYS A 1 166 ? 0.269 -13.985 -4.792 1.00 88.00 166 LYS A N 1
ATOM 1240 C CA . LYS A 1 166 ? -0.801 -13.157 -4.220 1.00 88.00 166 LYS A CA 1
ATOM 1241 C C . LYS A 1 166 ? -0.882 -13.351 -2.713 1.00 88.00 166 LYS A C 1
ATOM 1243 O O . LYS A 1 166 ? -0.917 -12.386 -1.951 1.00 88.00 166 LYS A O 1
ATOM 1248 N N . GLY A 1 167 ? -0.856 -14.606 -2.278 1.00 86.06 167 GLY A N 1
ATOM 1249 C CA . GLY A 1 167 ? -0.852 -14.954 -0.874 1.00 86.06 167 GLY A CA 1
ATOM 1250 C C . GLY A 1 167 ? 0.318 -14.330 -0.110 1.00 86.06 167 GLY A C 1
ATOM 1251 O O . GLY A 1 167 ? 0.092 -13.743 0.952 1.00 86.06 167 GLY A O 1
ATOM 1252 N N . ASP A 1 168 ? 1.539 -14.484 -0.605 1.00 88.69 168 ASP A N 1
ATOM 1253 C CA . ASP A 1 168 ? 2.747 -13.969 0.047 1.00 88.69 168 ASP A CA 1
ATOM 1254 C C . ASP A 1 168 ? 2.744 -12.443 0.135 1.00 88.69 168 ASP A C 1
ATOM 1256 O O . ASP A 1 168 ? 3.062 -11.876 1.184 1.00 88.69 168 ASP A O 1
ATOM 1260 N N . LEU A 1 169 ? 2.297 -11.779 -0.933 1.00 91.31 169 LEU A N 1
ATOM 1261 C CA . LEU A 1 169 ? 2.136 -10.329 -0.988 1.00 91.31 169 LEU A CA 1
ATOM 1262 C C . LEU A 1 169 ? 1.216 -9.810 0.115 1.00 91.31 169 LEU A C 1
ATOM 1264 O O . LEU A 1 169 ? 1.613 -8.907 0.854 1.00 91.31 169 LEU A O 1
ATOM 1268 N N . ILE A 1 170 ? 0.031 -10.410 0.284 1.00 89.69 170 ILE A N 1
ATOM 1269 C CA . ILE A 1 170 ? -0.879 -10.026 1.373 1.00 89.69 170 ILE A CA 1
ATOM 1270 C C . ILE A 1 170 ? -0.193 -10.197 2.723 1.00 89.69 170 ILE A C 1
ATOM 1272 O O . ILE A 1 170 ? -0.195 -9.276 3.534 1.00 89.69 170 ILE A O 1
ATOM 1276 N N . THR A 1 171 ? 0.440 -11.346 2.965 1.00 87.94 171 THR A N 1
ATOM 1277 C CA . THR A 1 171 ? 1.117 -11.618 4.240 1.00 87.94 171 THR A CA 1
ATOM 1278 C C . THR A 1 171 ? 2.225 -10.601 4.537 1.00 87.94 171 THR A C 1
ATOM 1280 O O . THR A 1 171 ? 2.383 -10.168 5.688 1.00 87.94 171 THR A O 1
ATOM 1283 N N . SER A 1 172 ? 2.970 -10.175 3.521 1.00 89.81 172 SER A N 1
ATOM 1284 C CA . SER A 1 172 ? 4.004 -9.149 3.658 1.00 89.81 172 SER A CA 1
ATOM 1285 C C . SER A 1 172 ? 3.426 -7.761 3.894 1.00 89.81 172 SER A C 1
ATOM 1287 O O . SER A 1 172 ? 3.864 -7.087 4.826 1.00 89.81 172 SER A O 1
ATOM 1289 N N . MET A 1 173 ? 2.395 -7.355 3.150 1.00 92.75 173 MET A N 1
ATOM 1290 C CA . MET A 1 173 ? 1.693 -6.088 3.385 1.00 92.75 173 MET A CA 1
ATOM 1291 C C . MET A 1 173 ? 1.067 -6.039 4.787 1.00 92.75 173 MET A C 1
ATOM 1293 O O . MET A 1 173 ? 1.205 -5.037 5.487 1.00 92.75 173 MET A O 1
ATOM 1297 N N . SER A 1 174 ? 0.454 -7.133 5.254 1.00 88.94 174 SER A N 1
ATOM 1298 C CA . SER A 1 174 ? -0.086 -7.229 6.616 1.00 88.94 174 SER A CA 1
ATOM 1299 C C . SER A 1 174 ? 1.008 -7.107 7.676 1.00 88.94 174 SER A C 1
ATOM 1301 O O . SER A 1 174 ? 0.824 -6.416 8.678 1.00 88.94 174 SER A O 1
ATOM 1303 N N . THR A 1 175 ? 2.167 -7.737 7.448 1.00 86.75 175 THR A N 1
ATOM 1304 C CA . THR A 1 175 ? 3.333 -7.604 8.334 1.00 86.75 175 THR A CA 1
ATOM 1305 C C . THR A 1 175 ? 3.802 -6.150 8.391 1.00 86.75 175 THR A C 1
ATOM 1307 O O . THR A 1 175 ? 3.986 -5.614 9.482 1.00 86.75 175 THR A O 1
ATOM 1310 N N . LEU A 1 176 ? 3.965 -5.496 7.238 1.00 87.50 176 LEU A N 1
ATOM 1311 C CA . LEU A 1 176 ? 4.397 -4.100 7.160 1.00 87.50 176 LEU A CA 1
ATOM 1312 C C . LEU A 1 176 ? 3.412 -3.170 7.878 1.00 87.50 176 LEU A C 1
ATOM 1314 O O . LEU A 1 176 ? 3.839 -2.355 8.692 1.00 87.50 176 LEU A O 1
ATOM 1318 N N . LEU A 1 177 ? 2.103 -3.337 7.662 1.00 88.38 177 LEU A N 1
ATOM 1319 C CA . LEU A 1 177 ? 1.076 -2.540 8.336 1.00 88.38 177 LEU A CA 1
ATOM 1320 C C . LEU A 1 177 ? 1.111 -2.718 9.860 1.00 88.38 177 LEU A C 1
ATOM 1322 O O . LEU A 1 177 ? 1.084 -1.736 10.602 1.00 88.38 177 LEU A O 1
ATOM 1326 N N . LEU A 1 178 ? 1.217 -3.961 10.341 1.00 83.94 178 LEU A N 1
ATOM 1327 C CA . LEU A 1 178 ? 1.320 -4.251 11.771 1.00 83.94 178 LEU A CA 1
ATOM 1328 C C . LEU A 1 178 ? 2.539 -3.568 12.401 1.00 83.94 178 LEU A C 1
ATOM 1330 O O . LEU A 1 178 ? 2.454 -3.025 13.505 1.00 83.94 178 LEU A O 1
ATOM 1334 N N . GLU A 1 179 ? 3.675 -3.600 11.715 1.00 79.69 179 GLU A N 1
ATOM 1335 C CA . GLU A 1 179 ? 4.910 -2.990 12.191 1.00 79.69 179 GLU A CA 1
ATOM 1336 C C . GLU A 1 179 ? 4.830 -1.457 12.157 1.00 79.69 179 GLU A C 1
ATOM 1338 O O . GLU A 1 179 ? 5.200 -0.817 13.141 1.00 79.69 179 GLU A O 1
ATOM 1343 N N . LEU A 1 180 ? 4.232 -0.851 11.126 1.00 80.44 180 LEU A N 1
ATOM 1344 C CA . LEU A 1 180 ? 3.944 0.591 11.109 1.00 80.44 180 LEU A CA 1
ATOM 1345 C C . LEU A 1 180 ? 3.113 1.012 12.330 1.00 80.44 180 LEU A C 1
ATOM 1347 O O . LEU A 1 180 ? 3.502 1.918 13.069 1.00 80.44 180 LEU A O 1
ATOM 1351 N N . VAL A 1 181 ? 2.020 0.299 12.608 1.00 79.31 181 VAL A N 1
ATOM 1352 C CA . VAL A 1 181 ? 1.139 0.564 13.757 1.00 79.31 181 VAL A CA 1
ATOM 1353 C C . VAL A 1 181 ? 1.881 0.405 15.090 1.00 79.31 181 VAL A C 1
ATOM 1355 O O . VAL A 1 181 ? 1.752 1.243 15.987 1.00 79.31 181 VAL A O 1
ATOM 1358 N N . LYS A 1 182 ? 2.712 -0.637 15.237 1.00 75.50 182 LYS A N 1
ATOM 1359 C CA . LYS A 1 182 ? 3.558 -0.820 16.430 1.00 75.50 182 LYS A CA 1
ATOM 1360 C C . LYS A 1 182 ? 4.555 0.327 16.608 1.00 75.50 182 LYS A C 1
ATOM 1362 O O . LYS A 1 182 ? 4.749 0.770 17.741 1.00 75.50 182 LYS A O 1
ATOM 1367 N N . ALA A 1 183 ? 5.184 0.802 15.531 1.00 69.06 183 ALA A N 1
ATOM 1368 C CA . ALA A 1 183 ? 6.149 1.900 15.585 1.00 69.06 183 ALA A CA 1
ATOM 1369 C C . ALA A 1 183 ? 5.509 3.204 16.070 1.00 69.06 183 ALA A C 1
ATOM 1371 O O . ALA A 1 183 ? 6.113 3.908 16.883 1.00 69.06 183 ALA A O 1
ATOM 1372 N N . VAL A 1 184 ? 4.302 3.515 15.589 1.00 66.25 184 VAL A N 1
ATOM 1373 C CA . VAL A 1 184 ? 3.558 4.709 16.011 1.00 66.25 184 VAL A CA 1
ATOM 1374 C C . VAL A 1 184 ? 3.189 4.603 17.492 1.00 66.25 184 VAL A C 1
ATOM 1376 O O . VAL A 1 184 ? 3.474 5.524 18.251 1.00 66.25 184 VAL A O 1
ATOM 1379 N N . ASN A 1 185 ? 2.675 3.451 17.940 1.00 64.00 185 ASN A N 1
ATOM 1380 C CA . ASN A 1 185 ? 2.261 3.262 19.336 1.00 64.00 185 ASN A CA 1
ATOM 1381 C C . ASN A 1 185 ? 3.429 3.334 20.350 1.00 64.00 185 ASN A C 1
ATOM 1383 O O . ASN A 1 185 ? 3.254 3.729 21.498 1.00 64.00 185 ASN A O 1
ATOM 1387 N N . GLN A 1 186 ? 4.651 2.960 19.954 1.00 61.62 186 GLN A N 1
ATOM 1388 C CA . GLN A 1 186 ? 5.819 3.008 20.849 1.00 61.62 186 GLN A CA 1
ATOM 1389 C C . GLN A 1 186 ? 6.371 4.423 21.075 1.00 61.62 186 GLN A C 1
ATOM 1391 O O . GLN A 1 186 ? 7.105 4.649 22.045 1.00 61.62 186 GLN A O 1
ATOM 1396 N N . LYS A 1 187 ? 6.074 5.383 20.194 1.00 54.06 187 LYS A N 1
ATOM 1397 C CA . LYS A 1 187 ? 6.552 6.757 20.349 1.00 54.06 187 LYS A CA 1
ATOM 1398 C C . LYS A 1 187 ? 5.540 7.560 21.165 1.00 54.06 187 LYS A C 1
ATOM 1400 O O . LYS A 1 187 ? 4.419 7.785 20.738 1.00 54.06 187 LYS A O 1
ATOM 1405 N N . LYS A 1 188 ? 5.982 8.107 22.304 1.00 47.00 188 LYS A N 1
ATOM 1406 C CA . LYS A 1 188 ? 5.226 9.131 23.056 1.00 47.00 188 LYS A CA 1
ATOM 1407 C C . LYS A 1 188 ? 5.021 10.436 22.268 1.00 47.00 188 LYS A C 1
ATOM 1409 O O . LYS A 1 1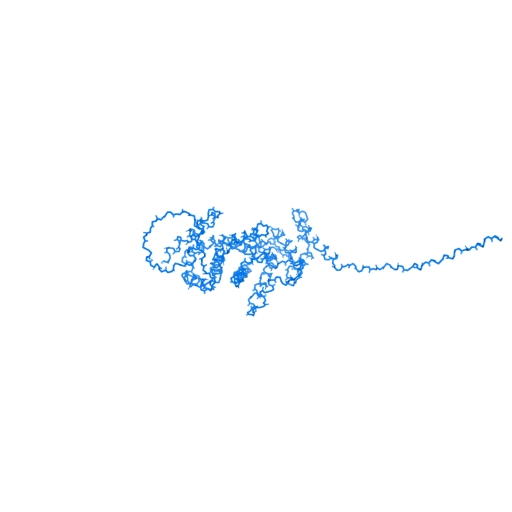88 ? 4.264 11.290 22.712 1.00 47.00 188 LYS A O 1
ATOM 1414 N N . SER A 1 189 ? 5.713 10.613 21.138 1.00 42.47 189 SER A N 1
ATOM 1415 C CA . SER A 1 189 ? 5.436 11.679 20.181 1.00 42.47 189 SER A CA 1
ATOM 1416 C C . SER A 1 189 ? 4.781 11.095 18.931 1.00 42.47 189 SER A C 1
ATOM 1418 O O . SER A 1 189 ? 5.358 10.245 18.250 1.00 42.47 189 SER A O 1
ATOM 1420 N N . TYR A 1 190 ? 3.583 11.590 18.620 1.00 50.00 190 TYR A N 1
ATOM 1421 C CA . TYR A 1 190 ? 2.782 11.242 17.440 1.00 50.00 190 TYR A CA 1
ATOM 1422 C C . TYR A 1 190 ? 3.341 11.900 16.159 1.00 50.00 190 TYR A C 1
ATOM 1424 O O . TYR A 1 190 ? 2.624 12.453 15.346 1.00 50.00 190 TYR A O 1
ATOM 1432 N N . PHE A 1 191 ? 4.666 11.928 16.047 1.00 50.28 191 PHE A N 1
ATOM 1433 C CA . PHE A 1 191 ? 5.474 12.227 14.869 1.00 50.28 191 PHE A CA 1
ATOM 1434 C C . PHE A 1 191 ? 5.354 11.182 13.744 1.00 50.28 191 PHE A C 1
ATOM 1436 O O . PHE A 1 191 ? 6.228 10.300 13.794 1.00 50.28 191 PHE A O 1
ATOM 1443 N N . PRO A 1 192 ? 4.398 11.167 12.777 1.00 53.84 192 PRO A N 1
ATOM 1444 C CA . PRO A 1 192 ? 4.550 10.267 11.637 1.00 53.84 192 PRO A CA 1
ATOM 1445 C C . PRO A 1 192 ? 5.846 10.620 10.900 1.00 53.84 192 PRO A C 1
ATOM 1447 O O . PRO A 1 192 ? 6.156 11.788 10.661 1.00 53.84 192 PRO A O 1
ATOM 1450 N N . VAL A 1 193 ? 6.667 9.606 10.633 1.00 60.09 193 VAL A N 1
ATOM 1451 C CA . VAL A 1 193 ? 7.841 9.772 9.769 1.00 60.09 193 VAL A CA 1
ATOM 1452 C C . VAL A 1 193 ? 7.319 9.868 8.336 1.00 60.09 193 VAL A C 1
ATOM 1454 O O . VAL A 1 193 ? 6.383 9.149 7.996 1.00 60.09 193 VAL A O 1
ATOM 1457 N N . LYS A 1 194 ? 7.898 10.755 7.520 1.00 68.38 194 LYS A N 1
ATOM 1458 C CA . LYS A 1 194 ? 7.468 11.014 6.138 1.00 68.38 194 LYS A CA 1
ATOM 1459 C C . LYS A 1 194 ? 7.245 9.702 5.366 1.00 68.38 194 LYS A C 1
ATOM 1461 O O . LYS A 1 194 ? 8.126 8.859 5.325 1.00 68.38 194 LYS A O 1
ATOM 1466 N N . GLY A 1 195 ? 6.081 9.527 4.744 1.00 74.25 195 GLY A N 1
ATOM 1467 C CA . GLY A 1 195 ? 5.790 8.370 3.894 1.00 74.25 195 GLY A CA 1
ATOM 1468 C C . GLY A 1 195 ? 5.242 7.139 4.622 1.00 74.25 195 GLY A C 1
ATOM 1469 O O . GLY A 1 195 ? 4.828 6.195 3.952 1.00 74.25 195 GLY A O 1
ATOM 1470 N N . GLN A 1 196 ? 5.177 7.119 5.959 1.00 81.38 196 GLN A N 1
ATOM 1471 C CA . GLN A 1 196 ? 4.556 6.005 6.693 1.00 81.38 196 GLN A CA 1
ATOM 1472 C C . GLN A 1 196 ? 3.042 5.942 6.464 1.00 81.38 196 GLN A C 1
ATOM 1474 O O . GLN A 1 196 ? 2.484 4.863 6.275 1.00 81.38 196 GLN A O 1
ATOM 1479 N N . GLY A 1 197 ? 2.397 7.101 6.454 1.00 83.12 197 GLY A N 1
ATOM 1480 C CA . GLY A 1 197 ? 0.990 7.301 6.156 1.00 83.12 197 GLY A CA 1
ATOM 1481 C C . GLY A 1 197 ? 0.697 6.976 4.707 1.00 83.12 197 GLY A C 1
ATOM 1482 O O . GLY A 1 197 ? -0.274 6.278 4.450 1.00 83.12 197 GLY A O 1
ATOM 1483 N N . LEU A 1 198 ? 1.564 7.384 3.772 1.00 88.00 198 LEU A N 1
ATOM 1484 C CA . LEU A 1 198 ? 1.442 6.999 2.362 1.00 88.00 198 LEU A CA 1
ATOM 1485 C C . LEU A 1 198 ? 1.500 5.472 2.189 1.00 88.00 198 LEU A C 1
ATOM 1487 O O . LEU A 1 198 ? 0.643 4.894 1.526 1.00 88.00 198 LEU A O 1
ATOM 1491 N N . LEU A 1 199 ? 2.456 4.796 2.836 1.00 91.06 199 LEU A N 1
ATOM 1492 C CA . LEU A 1 199 ? 2.544 3.333 2.803 1.00 91.06 199 LEU A CA 1
ATOM 1493 C C . LEU A 1 199 ? 1.309 2.668 3.426 1.00 91.06 199 LEU A C 1
ATOM 1495 O O . LEU A 1 199 ? 0.759 1.735 2.845 1.00 91.06 199 LEU A O 1
ATOM 1499 N N . ALA A 1 200 ? 0.847 3.150 4.583 1.00 90.94 200 ALA A N 1
ATOM 1500 C CA . ALA A 1 200 ? -0.371 2.646 5.214 1.00 90.94 200 ALA A CA 1
ATOM 1501 C C . ALA A 1 200 ? -1.609 2.872 4.327 1.00 90.94 200 ALA A C 1
ATOM 1503 O O . ALA A 1 200 ? -2.442 1.974 4.196 1.00 90.94 200 ALA A O 1
ATOM 1504 N N . CYS A 1 201 ? -1.712 4.038 3.689 1.00 92.75 201 CYS A N 1
ATOM 1505 C CA . CYS A 1 201 ? -2.781 4.392 2.761 1.00 92.75 201 CYS A CA 1
ATOM 1506 C C . CYS A 1 201 ? -2.808 3.430 1.571 1.00 92.75 201 CYS A C 1
ATOM 1508 O O . CYS A 1 201 ? -3.837 2.802 1.335 1.00 92.75 201 CYS A O 1
ATOM 1510 N N . ASN A 1 202 ? -1.670 3.220 0.906 1.00 95.44 202 ASN A N 1
ATOM 1511 C CA . ASN A 1 202 ? -1.589 2.337 -0.257 1.00 95.44 202 ASN A CA 1
ATOM 1512 C C . ASN A 1 202 ? -1.859 0.874 0.120 1.00 95.44 202 ASN A C 1
ATOM 1514 O O . ASN A 1 202 ? -2.603 0.201 -0.579 1.00 95.44 202 ASN A O 1
ATOM 1518 N N . ILE A 1 203 ? -1.337 0.377 1.251 1.00 95.06 203 ILE A N 1
ATOM 1519 C CA . ILE A 1 203 ? -1.632 -0.993 1.716 1.00 95.06 203 ILE A CA 1
ATOM 1520 C C . ILE A 1 203 ? -3.131 -1.176 1.987 1.00 95.06 203 ILE A C 1
ATOM 1522 O O . ILE A 1 203 ? -3.730 -2.179 1.606 1.00 95.06 203 ILE A O 1
ATOM 1526 N N . THR A 1 204 ? -3.749 -0.222 2.679 1.00 94.50 204 THR A N 1
ATOM 1527 C CA . THR A 1 204 ? -5.164 -0.335 3.057 1.00 94.50 204 THR A CA 1
ATOM 1528 C C . THR A 1 204 ? -6.103 -0.106 1.872 1.00 94.50 204 THR A C 1
ATOM 1530 O O . THR A 1 204 ? -7.128 -0.780 1.798 1.00 94.50 204 THR A O 1
ATOM 1533 N N . SER A 1 205 ? -5.729 0.764 0.926 1.00 94.81 205 SER A N 1
ATOM 1534 C CA . SER A 1 205 ? -6.364 0.904 -0.394 1.00 94.81 205 SER A CA 1
ATOM 1535 C C . SER A 1 205 ? -6.306 -0.415 -1.157 1.00 94.81 205 SER A C 1
ATOM 1537 O O . SER A 1 205 ? -7.338 -0.938 -1.575 1.00 94.81 205 SER A O 1
ATOM 1539 N N . PHE A 1 206 ? -5.118 -1.020 -1.229 1.00 93.94 206 PHE A N 1
ATOM 1540 C CA . PHE A 1 206 ? -4.905 -2.299 -1.888 1.00 93.94 206 PHE A CA 1
ATOM 1541 C C . PHE A 1 206 ? -5.828 -3.389 -1.317 1.00 93.94 206 PHE A C 1
ATOM 1543 O O . PHE A 1 206 ? -6.499 -4.094 -2.073 1.00 93.94 206 PHE A O 1
ATOM 1550 N N . PHE A 1 207 ? -5.922 -3.507 0.013 1.00 92.31 207 PHE A N 1
ATOM 1551 C CA . PHE A 1 207 ? -6.831 -4.465 0.656 1.00 92.31 207 PHE A CA 1
ATOM 1552 C C . PHE A 1 207 ? -8.305 -4.181 0.366 1.00 92.31 207 PHE A C 1
ATOM 1554 O O . PHE A 1 207 ? -9.074 -5.118 0.158 1.00 92.31 207 PHE A O 1
ATOM 1561 N N . LEU A 1 208 ? -8.705 -2.908 0.343 1.00 90.06 208 LEU A N 1
ATOM 1562 C CA . LEU A 1 208 ? -10.075 -2.513 0.034 1.00 90.06 208 LEU A CA 1
ATOM 1563 C C . LEU A 1 208 ? -10.453 -2.877 -1.410 1.00 90.06 208 LEU A C 1
ATOM 1565 O O . LEU A 1 208 ? -11.530 -3.430 -1.633 1.00 90.06 208 LEU A O 1
ATOM 1569 N N . SER A 1 209 ? -9.558 -2.623 -2.367 1.00 88.75 209 SER A N 1
ATOM 1570 C CA . SER A 1 209 ? -9.761 -2.915 -3.792 1.00 88.75 209 SER A CA 1
ATOM 1571 C C . SER A 1 209 ? -9.919 -4.409 -4.083 1.00 88.75 209 SER A C 1
ATOM 1573 O O . SER A 1 209 ? -10.641 -4.778 -5.005 1.00 88.75 209 SER A O 1
ATOM 1575 N N . HIS A 1 210 ? -9.315 -5.275 -3.265 1.00 86.00 210 HIS A N 1
ATOM 1576 C CA . HIS A 1 210 ? -9.340 -6.729 -3.462 1.00 86.00 210 HIS A CA 1
ATOM 1577 C C . HIS A 1 210 ? -10.198 -7.482 -2.434 1.00 86.00 210 HIS A C 1
ATOM 1579 O O . HIS A 1 210 ? -10.123 -8.703 -2.307 1.00 86.00 210 HIS A O 1
ATOM 1585 N N . LEU A 1 211 ? -11.062 -6.771 -1.710 1.00 80.62 211 LEU A N 1
ATOM 1586 C CA . LEU A 1 211 ? -11.919 -7.336 -0.667 1.00 80.62 211 LEU A CA 1
ATOM 1587 C C . LEU A 1 211 ? -12.912 -8.398 -1.180 1.00 80.62 211 LEU A C 1
ATOM 1589 O O . LEU A 1 211 ? -13.349 -9.254 -0.415 1.00 80.62 211 LEU A O 1
ATOM 1593 N N . GLY A 1 212 ? -13.269 -8.333 -2.467 1.00 75.38 212 GLY A N 1
ATOM 1594 C CA . GLY A 1 212 ? -14.161 -9.290 -3.128 1.00 75.38 212 GLY A CA 1
ATOM 1595 C C . GLY A 1 212 ? -13.495 -10.603 -3.556 1.00 75.38 212 GLY A C 1
ATOM 1596 O O . GLY A 1 212 ? -14.200 -11.509 -3.998 1.00 75.38 212 GLY A O 1
ATOM 1597 N N . ASP A 1 213 ? -12.170 -10.727 -3.437 1.00 77.75 213 ASP A N 1
ATOM 1598 C CA . ASP A 1 213 ? -11.464 -11.966 -3.757 1.00 77.75 213 ASP A CA 1
ATOM 1599 C C . ASP A 1 213 ? -11.509 -12.929 -2.562 1.00 77.75 213 ASP A C 1
ATOM 1601 O O . ASP A 1 213 ? -10.845 -12.734 -1.539 1.00 77.75 213 ASP A O 1
ATOM 1605 N N . THR A 1 214 ? -12.273 -14.011 -2.725 1.00 70.94 214 THR A N 1
ATOM 1606 C CA . THR A 1 214 ? -12.447 -15.065 -1.715 1.00 70.94 214 THR A CA 1
ATOM 1607 C C . THR A 1 214 ? -11.130 -15.680 -1.236 1.00 70.94 214 THR A C 1
ATOM 1609 O O . THR A 1 214 ? -11.047 -16.107 -0.087 1.00 70.94 214 THR A O 1
ATOM 1612 N N . GLN A 1 215 ? -10.085 -15.709 -2.075 1.00 69.38 215 GLN A N 1
ATOM 1613 C CA . GLN A 1 215 ? -8.779 -16.259 -1.691 1.00 69.38 215 GLN A CA 1
ATOM 1614 C C . GLN A 1 215 ? -8.027 -15.329 -0.729 1.00 69.38 215 GLN A C 1
ATOM 1616 O O . GLN A 1 215 ? -7.218 -15.785 0.082 1.00 69.38 215 GLN A O 1
ATOM 1621 N N . LEU A 1 216 ? -8.300 -14.024 -0.797 1.00 74.31 216 LEU A N 1
ATOM 1622 C CA . LEU A 1 216 ? -7.666 -13.014 0.047 1.00 74.31 216 LEU A CA 1
ATOM 1623 C C . LEU A 1 216 ? -8.444 -12.795 1.341 1.00 74.31 216 LEU A C 1
ATOM 1625 O O . LEU A 1 216 ? -7.829 -12.476 2.358 1.00 74.31 216 LEU A O 1
ATOM 1629 N N . THR A 1 217 ? -9.767 -13.004 1.336 1.00 76.88 217 THR A N 1
ATOM 1630 C CA . THR A 1 217 ? -10.637 -12.780 2.500 1.00 76.88 217 THR A CA 1
ATOM 1631 C C . THR A 1 217 ? -10.121 -13.486 3.759 1.00 76.88 217 THR A C 1
ATOM 1633 O O . THR A 1 217 ? -10.000 -12.842 4.799 1.00 76.88 217 THR A O 1
ATOM 1636 N N . GLY A 1 218 ? -9.717 -14.760 3.671 1.00 77.38 218 GLY A N 1
ATOM 1637 C CA . GLY A 1 218 ? -9.163 -15.497 4.819 1.00 77.38 218 GLY A CA 1
ATOM 1638 C C . GLY A 1 218 ? -7.863 -14.886 5.365 1.00 77.38 218 GLY A C 1
ATOM 1639 O O . GLY A 1 218 ? -7.672 -14.772 6.576 1.00 77.38 218 GLY A O 1
ATOM 1640 N N . LYS A 1 219 ? -6.982 -14.384 4.488 1.00 80.12 219 LYS A N 1
ATOM 1641 C CA . LYS A 1 219 ? -5.755 -13.681 4.909 1.00 80.12 219 LYS A CA 1
ATOM 1642 C C . LYS A 1 219 ? -6.054 -12.313 5.524 1.00 80.12 219 LYS A C 1
ATOM 1644 O O . LYS A 1 219 ? -5.389 -11.917 6.485 1.00 80.12 219 LYS A O 1
ATOM 1649 N N . LEU A 1 220 ? -7.063 -11.611 5.010 1.00 82.50 220 LEU A N 1
ATOM 1650 C CA . LEU A 1 220 ? -7.519 -10.333 5.558 1.00 82.50 220 LEU A CA 1
ATOM 1651 C C . LEU A 1 220 ? -8.216 -10.490 6.922 1.00 82.50 220 LEU A C 1
ATOM 1653 O O . LEU A 1 220 ? -8.185 -9.574 7.741 1.00 82.50 220 LEU A O 1
ATOM 1657 N N . LEU A 1 221 ? -8.779 -11.669 7.197 1.00 82.50 221 LEU A N 1
ATOM 1658 C CA . LEU A 1 221 ? -9.322 -12.060 8.501 1.00 82.50 221 LEU A CA 1
ATOM 1659 C C . LEU A 1 221 ? -8.256 -12.568 9.483 1.00 82.50 221 LEU A C 1
ATOM 1661 O O . LEU A 1 221 ? -8.585 -12.961 10.606 1.00 82.50 221 LEU A O 1
ATOM 1665 N N . SER A 1 222 ? -6.972 -12.544 9.107 1.00 82.75 222 SER A N 1
ATOM 1666 C CA . SER A 1 222 ? -5.906 -12.934 10.025 1.00 82.75 222 SER A CA 1
ATOM 1667 C C . SER A 1 222 ? -5.905 -12.050 11.273 1.00 82.75 222 SER A C 1
ATOM 1669 O O . SER A 1 222 ? -5.980 -10.820 11.224 1.00 82.75 222 SER A O 1
ATOM 1671 N N . HIS A 1 223 ? -5.786 -12.702 12.425 1.00 82.38 223 HIS A N 1
ATOM 1672 C CA . HIS A 1 223 ? -5.882 -12.063 13.734 1.00 82.38 223 HIS A CA 1
ATOM 1673 C C . HIS A 1 223 ? -4.889 -10.897 13.912 1.00 82.38 223 HIS A C 1
ATOM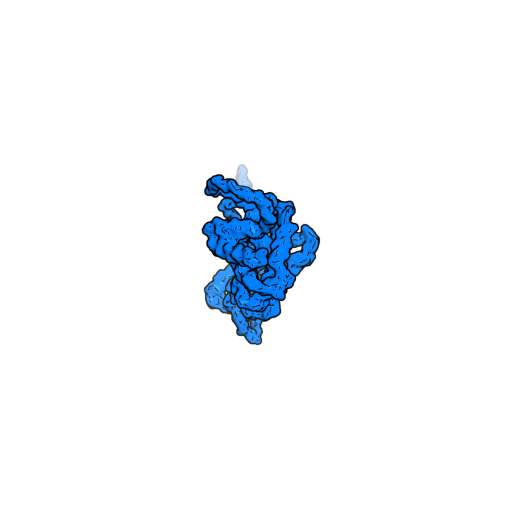 1675 O O . HIS A 1 223 ? -5.232 -9.854 14.468 1.00 82.38 223 HIS A O 1
ATOM 1681 N N . ASP A 1 224 ? -3.660 -11.050 13.416 1.00 80.94 224 ASP A N 1
ATOM 1682 C CA . ASP A 1 224 ? -2.629 -10.011 13.492 1.00 80.94 224 ASP A CA 1
ATOM 1683 C C . ASP A 1 224 ? -2.988 -8.763 12.683 1.00 80.94 224 ASP A C 1
ATOM 1685 O O . ASP A 1 224 ? -2.760 -7.644 13.154 1.00 80.94 224 ASP A O 1
ATOM 1689 N N . LEU A 1 225 ? -3.578 -8.948 11.499 1.00 84.81 225 LEU A N 1
ATOM 1690 C CA . LEU A 1 225 ? -4.031 -7.839 10.675 1.00 84.81 225 LEU A CA 1
ATOM 1691 C C . LEU A 1 225 ? -5.204 -7.130 11.343 1.00 84.81 225 LEU A C 1
ATOM 1693 O O . LEU A 1 225 ? -5.122 -5.927 11.544 1.00 84.81 225 LEU A O 1
ATOM 1697 N N . LEU A 1 226 ? -6.233 -7.861 11.782 1.00 87.69 226 LEU A N 1
ATOM 1698 C CA . LEU A 1 226 ? -7.396 -7.269 12.454 1.00 87.69 226 LEU A CA 1
ATOM 1699 C C . LEU A 1 226 ? -6.995 -6.446 13.688 1.00 87.69 226 LEU A C 1
ATOM 1701 O O . LEU A 1 226 ? -7.495 -5.338 13.888 1.00 87.69 226 LEU A O 1
ATOM 1705 N N . ILE A 1 227 ? -6.035 -6.930 14.485 1.00 85.06 227 ILE A N 1
ATOM 1706 C CA . ILE A 1 227 ? -5.483 -6.159 15.607 1.00 85.06 227 ILE A CA 1
ATOM 1707 C C . ILE A 1 227 ? -4.745 -4.906 15.128 1.00 85.06 227 ILE A C 1
ATOM 1709 O O . ILE A 1 227 ? -4.891 -3.848 15.745 1.00 85.06 227 ILE A O 1
ATOM 1713 N N . ALA A 1 228 ? -3.928 -5.001 14.075 1.00 86.00 228 ALA A N 1
ATOM 1714 C CA . ALA A 1 228 ? -3.249 -3.838 13.504 1.00 86.00 228 ALA A CA 1
ATOM 1715 C C . ALA A 1 228 ? -4.261 -2.784 13.037 1.00 86.00 228 ALA A C 1
ATOM 1717 O O . ALA A 1 228 ? -4.097 -1.605 13.336 1.00 86.00 228 ALA A O 1
ATOM 1718 N N . SER A 1 229 ? -5.328 -3.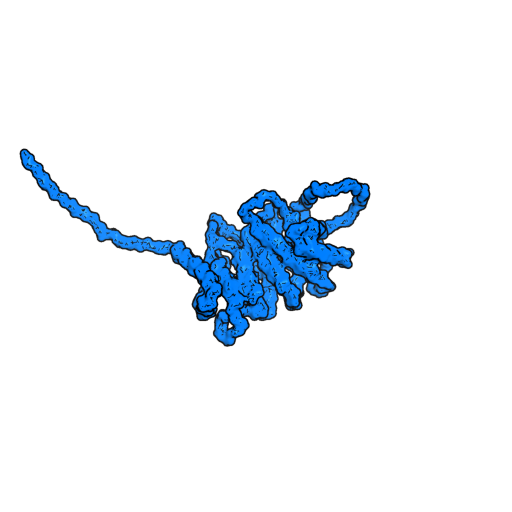224 12.378 1.00 90.38 229 SER A N 1
ATOM 1719 C CA . SER A 1 229 ? -6.419 -2.411 11.850 1.00 90.38 229 SER A CA 1
ATOM 1720 C C . SER A 1 229 ? -7.179 -1.669 12.946 1.00 90.38 229 SER A C 1
ATOM 1722 O O . SER A 1 229 ? -7.321 -0.449 12.884 1.00 90.38 229 SER A O 1
ATOM 1724 N N . ILE A 1 230 ? -7.600 -2.380 13.996 1.00 88.69 230 ILE A N 1
ATOM 1725 C CA . ILE A 1 230 ? -8.266 -1.773 15.158 1.00 88.69 230 ILE A CA 1
ATOM 1726 C C . ILE A 1 230 ? -7.337 -0.748 15.816 1.00 88.69 230 ILE A C 1
ATOM 1728 O O . ILE A 1 230 ? -7.746 0.373 16.110 1.00 88.69 230 ILE A O 1
ATOM 1732 N N . ARG A 1 231 ? -6.057 -1.091 15.999 1.00 84.56 231 ARG A N 1
ATOM 1733 C CA . ARG A 1 231 ? -5.077 -0.158 16.567 1.00 84.56 231 ARG A CA 1
ATOM 1734 C C . ARG A 1 231 ? -4.836 1.059 15.683 1.00 84.56 231 ARG A C 1
ATOM 1736 O O . ARG A 1 231 ? -4.660 2.139 16.227 1.00 84.56 231 ARG A O 1
ATOM 1743 N N . LEU A 1 232 ? -4.840 0.918 14.359 1.00 87.50 232 LEU A N 1
ATOM 1744 C CA . LEU A 1 232 ? -4.721 2.049 13.439 1.00 87.50 232 LEU A CA 1
ATOM 1745 C C . LEU A 1 232 ? -5.869 3.046 13.654 1.00 87.50 232 LEU A C 1
ATOM 1747 O O . LEU A 1 232 ? -5.608 4.241 13.776 1.00 87.50 232 LEU A O 1
ATOM 1751 N N . ILE A 1 233 ? -7.104 2.552 13.802 1.00 88.19 233 ILE A N 1
ATOM 1752 C CA . ILE A 1 233 ? -8.279 3.379 14.122 1.00 88.19 233 ILE A CA 1
ATOM 1753 C C . ILE A 1 233 ? -8.111 4.075 15.485 1.00 88.19 233 ILE A C 1
ATOM 1755 O O . ILE A 1 233 ? -8.317 5.282 15.605 1.00 88.19 233 ILE A O 1
ATOM 1759 N N . LEU A 1 234 ? -7.676 3.337 16.511 1.00 81.50 234 LEU A N 1
ATOM 1760 C CA . LEU A 1 234 ? -7.463 3.876 17.862 1.00 81.50 234 LEU A CA 1
ATOM 1761 C C . LEU A 1 234 ? -6.340 4.926 17.926 1.00 81.50 234 LEU A C 1
ATOM 1763 O O . LEU A 1 234 ? -6.419 5.882 18.699 1.00 81.50 234 LEU A O 1
ATOM 1767 N N . LEU A 1 235 ? -5.279 4.765 17.130 1.00 74.88 235 LEU A N 1
ATOM 1768 C CA . LEU A 1 235 ? -4.109 5.643 17.163 1.00 74.88 235 LEU A CA 1
ATOM 1769 C C . LEU A 1 235 ? -4.436 7.077 16.740 1.00 74.88 235 LEU A C 1
ATOM 1771 O O . LEU A 1 235 ? -3.871 8.013 17.301 1.00 74.88 235 LEU A O 1
ATOM 1775 N N . ARG A 1 236 ? -5.312 7.277 15.753 1.00 66.94 236 ARG A N 1
ATOM 1776 C CA . ARG A 1 236 ? -5.519 8.602 15.152 1.00 66.94 236 ARG A CA 1
ATOM 1777 C C . ARG A 1 236 ? -6.430 9.518 15.965 1.00 66.94 236 ARG A C 1
ATOM 1779 O O . ARG A 1 236 ? -6.146 10.708 16.059 1.00 66.94 236 ARG A O 1
ATOM 1786 N N . ASN A 1 237 ? -7.450 8.979 16.630 1.00 59.81 237 ASN A N 1
ATOM 1787 C CA . ASN A 1 237 ? -8.300 9.779 17.523 1.00 59.81 237 ASN A CA 1
ATOM 1788 C C . ASN A 1 237 ? -7.584 10.233 18.807 1.00 59.81 237 ASN A C 1
ATOM 1790 O O . ASN A 1 237 ? -8.024 11.183 19.449 1.00 59.81 237 ASN A O 1
ATOM 1794 N N . ASN A 1 238 ? -6.456 9.606 19.151 1.00 53.50 238 ASN A N 1
ATOM 1795 C CA . ASN A 1 238 ? -5.627 9.967 20.302 1.00 53.50 238 ASN A CA 1
ATOM 1796 C C . ASN A 1 238 ? -4.478 10.943 19.955 1.00 53.50 238 ASN A C 1
ATOM 1798 O O . ASN A 1 238 ? -3.703 11.328 20.835 1.00 53.50 238 ASN A O 1
ATOM 1802 N N . ALA A 1 239 ? -4.350 11.363 18.692 1.00 53.38 239 ALA A N 1
ATOM 1803 C CA . ALA A 1 239 ? -3.310 12.284 18.250 1.00 53.38 239 ALA A CA 1
ATOM 1804 C C . ALA A 1 239 ? -3.649 13.742 18.623 1.00 53.38 239 ALA A C 1
ATOM 1806 O O . ALA A 1 239 ? -4.666 14.270 18.168 1.00 53.38 239 ALA A O 1
ATOM 1807 N N . PRO A 1 240 ? -2.818 14.449 19.413 1.00 44.12 240 PRO A N 1
ATOM 1808 C CA . PRO A 1 240 ? -3.057 15.859 19.690 1.00 44.12 240 PRO A CA 1
ATOM 1809 C C . PRO A 1 240 ? -2.909 16.688 18.404 1.00 44.12 240 PRO A C 1
ATOM 1811 O O . PRO A 1 240 ? -1.810 16.807 17.868 1.00 44.12 240 PRO A O 1
ATOM 1814 N N . GLN A 1 241 ? -4.000 17.318 17.952 1.00 48.53 241 GLN A N 1
ATOM 1815 C CA . GLN A 1 241 ? -4.063 18.249 16.808 1.00 48.53 241 GLN A CA 1
ATOM 1816 C C . GLN A 1 241 ? -3.339 19.593 17.067 1.00 48.53 241 GLN A C 1
ATOM 1818 O O . GLN A 1 241 ? -3.847 20.665 16.745 1.00 48.53 241 GLN A O 1
ATOM 1823 N N . ARG A 1 242 ? -2.176 19.595 17.729 1.00 37.38 242 ARG A N 1
ATOM 1824 C CA . ARG A 1 242 ? -1.471 20.842 18.068 1.00 37.38 242 ARG A CA 1
ATOM 1825 C C . ARG A 1 242 ? -0.464 21.234 16.982 1.00 37.38 242 ARG A C 1
ATOM 1827 O O . ARG A 1 242 ? 0.632 20.688 16.947 1.00 37.38 242 ARG A O 1
ATOM 1834 N N . GLY A 1 243 ? -0.823 22.259 16.204 1.00 43.38 243 GLY A N 1
ATOM 1835 C CA . GLY A 1 243 ? 0.105 23.213 15.577 1.00 43.38 243 GLY A CA 1
ATOM 1836 C C . GLY A 1 243 ? 0.797 22.769 14.286 1.00 43.38 243 GLY A C 1
ATOM 1837 O O . GLY A 1 243 ? 2.022 22.680 14.263 1.00 43.38 243 GLY A O 1
ATOM 1838 N N . MET A 1 244 ? 0.047 22.528 13.209 1.00 45.31 244 MET A N 1
ATOM 1839 C CA . MET A 1 244 ? 0.609 22.199 11.894 1.00 45.31 244 MET A CA 1
ATOM 1840 C C . MET A 1 244 ? -0.110 22.982 10.800 1.00 45.31 244 MET A C 1
ATOM 1842 O O . MET A 1 244 ? -1.196 22.581 10.405 1.00 45.31 244 MET A O 1
ATOM 1846 N N . GLU A 1 245 ? 0.479 24.085 10.333 1.00 46.38 245 GLU A N 1
ATOM 1847 C CA . GLU A 1 245 ? -0.112 24.862 9.232 1.00 46.38 245 GLU A CA 1
ATOM 1848 C C . GLU A 1 245 ? 0.517 24.602 7.856 1.00 46.38 245 GLU A C 1
ATOM 1850 O O . GLU A 1 245 ? -0.197 24.813 6.895 1.00 46.38 245 GLU A O 1
ATOM 1855 N N . ASP A 1 246 ? 1.736 24.048 7.697 1.00 46.06 246 ASP A N 1
ATOM 1856 C CA . ASP A 1 246 ? 2.341 24.073 6.339 1.00 46.06 246 ASP A CA 1
ATOM 1857 C C . ASP A 1 246 ? 3.085 22.825 5.803 1.00 46.06 246 ASP A C 1
ATOM 1859 O O . ASP A 1 246 ? 3.398 22.796 4.618 1.00 46.06 246 ASP A O 1
ATOM 1863 N N . ILE A 1 247 ? 3.408 21.777 6.584 1.00 47.97 247 ILE A N 1
ATOM 1864 C CA . ILE A 1 247 ? 4.238 20.639 6.068 1.00 47.97 247 ILE A CA 1
ATOM 1865 C C . ILE A 1 247 ? 3.659 19.243 6.390 1.00 47.97 247 ILE A C 1
ATOM 1867 O O . ILE A 1 247 ? 4.200 18.218 5.983 1.00 47.97 247 ILE A O 1
ATOM 1871 N N . LEU A 1 248 ? 2.532 19.163 7.098 1.00 53.75 248 LEU A N 1
ATOM 1872 C CA . LEU A 1 248 ? 1.997 17.895 7.617 1.00 53.75 248 LEU A CA 1
ATOM 1873 C C . LEU A 1 248 ? 0.550 17.600 7.215 1.00 53.75 248 LEU A C 1
ATOM 1875 O O . LEU A 1 248 ? -0.043 16.669 7.760 1.00 53.75 248 LEU A O 1
ATOM 1879 N N . ASP A 1 249 ? 0.011 18.340 6.246 1.00 61.84 249 ASP A N 1
ATOM 1880 C CA . ASP A 1 249 ? -1.345 18.093 5.756 1.00 61.84 249 ASP A CA 1
ATOM 1881 C C . ASP A 1 249 ? -1.410 16.767 4.978 1.00 61.84 249 ASP A C 1
ATOM 1883 O O . ASP A 1 249 ? -2.204 15.893 5.313 1.00 61.84 249 ASP A O 1
ATOM 1887 N N . ASP A 1 250 ? -0.466 16.529 4.059 1.00 71.56 250 ASP A N 1
ATOM 1888 C CA . ASP A 1 250 ? -0.454 15.315 3.229 1.00 71.56 250 ASP A CA 1
ATOM 1889 C C . ASP A 1 250 ? -0.290 14.028 4.048 1.00 71.56 250 ASP A C 1
ATOM 1891 O O . ASP A 1 250 ? -1.028 13.066 3.869 1.00 71.56 250 ASP A O 1
ATOM 1895 N N . GLU A 1 251 ? 0.657 13.979 4.986 1.00 76.81 251 GLU A N 1
ATOM 1896 C CA . GLU A 1 251 ? 0.909 12.770 5.780 1.00 76.81 251 GLU A CA 1
ATOM 1897 C C . GLU A 1 251 ? -0.266 12.471 6.728 1.00 76.81 251 GLU A C 1
ATOM 1899 O O . GLU A 1 251 ? -0.702 11.323 6.845 1.00 76.81 251 GLU A O 1
ATOM 1904 N N . ALA A 1 252 ? -0.822 13.501 7.377 1.00 75.56 252 ALA A N 1
ATOM 1905 C CA . ALA A 1 252 ? -2.006 13.358 8.220 1.00 75.56 252 ALA A CA 1
ATOM 1906 C C . ALA A 1 252 ? -3.242 12.955 7.399 1.00 75.56 252 ALA A C 1
ATOM 1908 O O . ALA A 1 252 ? -4.045 12.132 7.856 1.00 75.56 252 ALA A O 1
ATOM 1909 N N . PHE A 1 253 ? -3.370 13.483 6.180 1.00 81.25 253 PHE A N 1
ATOM 1910 C CA . PHE A 1 253 ? -4.382 13.085 5.212 1.00 81.25 253 PHE A CA 1
ATOM 1911 C C . PHE A 1 253 ? -4.224 11.615 4.806 1.00 81.25 253 PHE A C 1
ATOM 1913 O O . PHE A 1 253 ? -5.204 10.873 4.829 1.00 81.25 253 PHE A O 1
ATOM 1920 N N . MET A 1 254 ? -3.007 11.142 4.527 1.00 86.62 254 MET A N 1
ATOM 1921 C CA . MET A 1 254 ? -2.770 9.738 4.175 1.00 86.62 254 MET A CA 1
ATOM 1922 C C . MET A 1 254 ? -3.113 8.788 5.331 1.00 86.62 254 MET A C 1
ATOM 1924 O O . MET A 1 254 ? -3.727 7.744 5.113 1.00 86.62 254 MET A O 1
ATOM 1928 N N . TRP A 1 255 ? -2.824 9.167 6.580 1.00 85.06 255 TRP A N 1
ATOM 1929 C CA . TRP A 1 255 ? -3.293 8.413 7.750 1.00 85.06 255 TRP A CA 1
ATOM 1930 C C . TRP A 1 255 ? -4.823 8.447 7.909 1.00 85.06 255 TRP A C 1
ATOM 1932 O O . TRP A 1 255 ? -5.414 7.426 8.266 1.00 85.06 255 TRP A O 1
ATOM 1942 N N . LYS A 1 256 ? -5.483 9.579 7.606 1.00 83.88 256 LYS A N 1
ATOM 1943 C CA . LYS A 1 256 ? -6.959 9.689 7.559 1.00 83.88 256 LYS A CA 1
ATOM 1944 C C . LYS A 1 256 ? -7.562 8.746 6.526 1.00 83.88 256 LYS A C 1
ATOM 1946 O O . LYS A 1 256 ? -8.559 8.076 6.809 1.00 83.88 256 LYS A O 1
ATOM 1951 N N . ALA A 1 257 ? -6.971 8.705 5.338 1.00 88.88 257 ALA A N 1
ATOM 1952 C CA . ALA A 1 257 ? -7.387 7.817 4.266 1.00 88.88 257 ALA A CA 1
ATOM 1953 C C . ALA A 1 257 ? -7.200 6.353 4.681 1.00 88.88 257 ALA A C 1
ATOM 1955 O O . ALA A 1 257 ? -8.153 5.581 4.602 1.00 88.88 257 ALA A O 1
ATOM 1956 N N . ALA A 1 258 ? -6.040 6.002 5.249 1.00 91.69 258 ALA A N 1
ATOM 1957 C CA . ALA A 1 258 ? -5.770 4.654 5.741 1.00 91.69 258 ALA A CA 1
ATOM 1958 C C . ALA A 1 258 ? -6.791 4.192 6.794 1.00 91.69 258 ALA A C 1
ATOM 1960 O O . ALA A 1 258 ? -7.322 3.088 6.697 1.00 91.69 258 ALA A O 1
ATOM 1961 N N . GLU A 1 259 ? -7.129 5.041 7.770 1.00 90.88 259 GLU A N 1
ATOM 1962 C CA . GLU A 1 259 ? -8.191 4.746 8.742 1.00 90.88 259 GLU A CA 1
ATOM 1963 C C . GLU A 1 259 ? -9.536 4.516 8.055 1.00 90.88 259 GLU A C 1
ATOM 1965 O O . GLU A 1 259 ? -10.246 3.562 8.368 1.00 90.88 259 GLU A O 1
ATOM 1970 N N . THR A 1 260 ? -9.881 5.375 7.099 1.00 91.19 260 THR A N 1
ATOM 1971 C CA . THR A 1 260 ? -11.154 5.290 6.384 1.00 91.19 260 THR A CA 1
ATOM 1972 C C . THR A 1 260 ? -11.253 3.988 5.589 1.00 91.19 260 THR A C 1
ATOM 1974 O O . THR A 1 260 ? -12.267 3.297 5.696 1.00 91.19 260 THR A O 1
ATOM 1977 N N . HIS A 1 261 ? -10.194 3.596 4.875 1.00 93.75 261 HIS A N 1
ATOM 1978 C CA . HIS A 1 261 ? -10.127 2.314 4.168 1.00 93.75 261 HIS A CA 1
ATOM 1979 C C . HIS A 1 261 ? -10.265 1.135 5.134 1.00 93.75 261 HIS A C 1
ATOM 1981 O O . HIS A 1 261 ? -11.013 0.195 4.863 1.00 93.75 261 HIS A O 1
ATOM 1987 N N . VAL A 1 262 ? -9.605 1.211 6.296 1.00 93.44 262 VAL A N 1
ATOM 1988 C CA . VAL A 1 262 ? -9.708 0.193 7.346 1.00 93.44 262 VAL A CA 1
ATOM 1989 C C . VAL A 1 262 ? -11.127 0.060 7.877 1.00 93.44 262 VAL A C 1
ATOM 1991 O O . VAL A 1 262 ? -11.649 -1.051 7.942 1.00 93.44 262 VAL A O 1
ATOM 1994 N N . LEU A 1 263 ? -11.786 1.169 8.210 1.00 92.31 263 LEU A N 1
ATOM 1995 C CA . LEU A 1 263 ? -13.187 1.157 8.630 1.00 92.31 263 LEU A CA 1
ATOM 1996 C C . LEU A 1 263 ? -14.074 0.527 7.554 1.00 92.31 263 LEU A C 1
ATOM 1998 O O . LEU A 1 263 ? -14.942 -0.289 7.868 1.00 92.31 263 LEU A O 1
ATOM 2002 N N . GLN A 1 264 ? -13.856 0.888 6.288 1.00 90.75 264 GLN A N 1
ATOM 2003 C CA . GLN A 1 264 ? -14.636 0.379 5.167 1.00 90.75 264 GLN A CA 1
ATOM 2004 C C . GLN A 1 264 ? -14.492 -1.134 5.021 1.00 90.75 264 GLN A C 1
ATOM 2006 O O . GLN A 1 264 ? -15.518 -1.821 5.043 1.00 90.75 264 GLN A O 1
ATOM 2011 N N . TYR A 1 265 ? -13.272 -1.675 4.938 1.00 89.38 265 TYR A N 1
ATOM 2012 C CA . TYR A 1 265 ? -13.121 -3.119 4.766 1.00 89.38 265 TYR A CA 1
ATOM 2013 C C . TYR A 1 265 ? -13.485 -3.893 6.037 1.00 89.38 265 TYR A C 1
ATOM 2015 O O . TYR A 1 265 ? -14.106 -4.946 5.926 1.00 89.38 265 TYR A O 1
ATOM 2023 N N . LEU A 1 266 ? -13.211 -3.381 7.246 1.00 89.12 266 LEU A N 1
ATOM 2024 C CA . LEU A 1 266 ? -13.656 -4.036 8.484 1.00 89.12 266 LEU A CA 1
ATOM 2025 C C . LEU A 1 266 ? -15.183 -4.095 8.557 1.00 89.12 266 LEU A C 1
ATOM 2027 O O . LEU A 1 266 ? -15.732 -5.111 8.972 1.00 89.12 266 LEU A O 1
ATOM 2031 N N . SER A 1 267 ? -15.886 -3.049 8.102 1.00 86.88 267 SER A N 1
ATOM 2032 C CA . SER A 1 267 ? -17.358 -3.034 8.071 1.00 86.88 267 SER A CA 1
ATOM 2033 C C . SER A 1 267 ? -17.968 -4.102 7.159 1.00 86.88 267 SER A C 1
ATOM 2035 O O . SER A 1 267 ? -19.169 -4.364 7.250 1.00 86.88 267 SER A O 1
ATOM 2037 N N . VAL A 1 268 ? -17.157 -4.695 6.281 1.00 84.31 268 VAL A N 1
ATOM 2038 C CA . VAL A 1 268 ? -17.524 -5.793 5.386 1.00 84.31 268 VAL A CA 1
ATOM 2039 C C . VAL A 1 268 ? -17.009 -7.124 5.928 1.00 84.31 268 VAL A C 1
ATOM 2041 O O . VAL A 1 268 ? -17.805 -8.041 6.059 1.00 84.31 268 VAL A O 1
ATOM 2044 N N . LEU A 1 269 ? -15.725 -7.227 6.292 1.00 80.75 269 LEU A N 1
ATOM 2045 C CA . LEU A 1 269 ? -15.108 -8.463 6.798 1.00 80.75 269 LEU A CA 1
ATOM 2046 C C . LEU A 1 269 ? -15.749 -8.961 8.089 1.00 80.75 269 LEU A C 1
ATOM 2048 O O . LEU A 1 269 ? -15.874 -10.161 8.300 1.00 80.75 269 LEU A O 1
ATOM 2052 N N . LEU A 1 270 ? -16.145 -8.034 8.959 1.00 78.50 270 LEU A N 1
ATOM 2053 C CA . LEU A 1 270 ? -16.791 -8.371 10.218 1.00 78.50 270 LEU A CA 1
ATOM 2054 C C . LEU A 1 270 ? -18.285 -8.658 10.039 1.00 78.50 270 LEU A C 1
ATOM 2056 O O . LEU A 1 270 ? -18.936 -9.066 10.987 1.00 78.50 270 LEU A O 1
ATOM 2060 N N . ARG A 1 271 ? -18.861 -8.490 8.841 1.00 70.69 271 ARG A N 1
ATOM 2061 C CA . ARG A 1 271 ? -20.208 -9.004 8.571 1.00 70.69 271 ARG A CA 1
ATOM 2062 C C . ARG A 1 271 ? -20.103 -10.507 8.310 1.00 70.69 271 ARG A C 1
ATOM 2064 O O . ARG A 1 271 ? -19.444 -10.900 7.356 1.00 70.69 271 ARG A O 1
ATOM 2071 N N . ASN A 1 272 ? -20.839 -11.291 9.103 1.00 54.34 272 ASN A N 1
ATOM 2072 C CA . ASN A 1 272 ? -20.976 -12.761 9.099 1.00 54.34 272 ASN A CA 1
ATOM 2073 C C . ASN A 1 272 ? -20.105 -13.508 10.123 1.00 54.34 272 ASN A C 1
ATOM 2075 O O . ASN A 1 272 ? -19.051 -13.037 10.545 1.00 54.34 272 ASN A O 1
ATOM 2079 N N . ASP A 1 273 ? -20.544 -14.728 10.457 1.00 58.44 273 ASP A N 1
ATOM 2080 C CA . ASP A 1 273 ? -19.849 -15.722 11.295 1.00 58.44 273 ASP A CA 1
ATOM 2081 C C . ASP A 1 273 ? -18.442 -16.108 10.786 1.00 58.44 273 ASP A C 1
ATOM 2083 O O . ASP A 1 273 ? -17.695 -16.780 11.498 1.00 58.44 273 ASP A O 1
ATOM 2087 N N . LEU A 1 274 ? -18.041 -15.605 9.610 1.00 62.75 274 LEU A N 1
ATOM 2088 C CA . LEU A 1 274 ? -16.717 -15.746 8.995 1.00 62.75 274 LEU A CA 1
ATOM 2089 C C . LEU A 1 274 ? -15.572 -15.448 9.965 1.00 62.75 274 LEU A C 1
ATOM 2091 O O . LEU A 1 274 ? -14.557 -16.133 9.942 1.00 62.75 274 LEU A O 1
ATOM 2095 N N . LEU A 1 275 ? -15.722 -14.464 10.860 1.00 66.31 275 LEU A N 1
ATOM 2096 C CA . LEU A 1 275 ? -14.688 -14.185 11.857 1.00 66.31 275 LEU A CA 1
ATOM 2097 C C . LEU A 1 275 ? -14.440 -15.396 12.768 1.00 66.31 275 LEU A C 1
ATOM 2099 O O . LEU A 1 275 ? -13.290 -15.750 13.030 1.00 66.31 275 LEU A O 1
ATOM 2103 N N . LYS A 1 276 ? -15.511 -16.027 13.258 1.00 60.16 276 LYS A N 1
ATOM 2104 C CA . LYS A 1 276 ? -15.428 -17.182 14.156 1.00 60.16 276 LYS A CA 1
ATOM 2105 C C . LYS A 1 276 ? -14.960 -18.430 13.407 1.00 60.16 276 LYS A C 1
ATOM 2107 O O . LYS A 1 276 ? -14.186 -19.200 13.971 1.00 60.16 276 LYS A O 1
ATOM 2112 N N . GLU A 1 277 ? -15.408 -18.599 12.166 1.00 61.44 277 GLU A N 1
ATOM 2113 C CA . GLU A 1 277 ? -15.060 -19.730 11.299 1.00 61.44 277 GLU A CA 1
ATOM 2114 C C . GLU A 1 277 ? -13.591 -19.700 10.843 1.00 61.44 277 GLU A C 1
ATOM 2116 O O . GLU A 1 277 ? -12.907 -20.714 10.942 1.00 61.44 277 GLU A O 1
ATOM 2121 N N . GLU A 1 278 ? -13.077 -18.539 10.428 1.00 66.00 278 GLU A N 1
ATOM 2122 C CA . GLU A 1 278 ? -11.731 -18.402 9.848 1.00 66.00 278 GLU A CA 1
ATOM 2123 C C . GLU A 1 278 ? -10.646 -18.104 10.895 1.00 66.00 278 GLU A C 1
ATOM 2125 O O . GLU A 1 278 ? -9.520 -18.590 10.789 1.00 66.00 278 GLU A O 1
ATOM 2130 N N . SER A 1 279 ? -10.949 -17.303 11.927 1.00 59.88 279 SER A N 1
ATOM 2131 C CA . SER A 1 279 ? -9.928 -16.857 12.895 1.00 59.88 279 SER A CA 1
ATOM 2132 C C . SER A 1 279 ? -9.925 -17.638 14.214 1.00 59.88 279 SER A C 1
ATOM 2134 O O . SER A 1 279 ? -8.992 -17.499 15.008 1.00 59.88 279 SER A O 1
ATOM 2136 N N . GLY A 1 280 ? -10.986 -18.408 14.495 1.00 64.75 280 GLY A N 1
ATOM 2137 C CA . GLY A 1 280 ? -11.188 -19.089 15.780 1.00 64.75 280 GLY A CA 1
ATOM 2138 C C . GLY A 1 280 ? -11.311 -18.145 16.987 1.00 64.75 280 GLY A C 1
ATOM 2139 O O . GLY A 1 280 ? -11.200 -18.590 18.130 1.00 64.75 280 GLY A O 1
ATOM 2140 N N . SER A 1 281 ? -11.513 -16.842 16.758 1.00 68.38 281 SER A N 1
ATOM 2141 C CA . SER A 1 281 ? -11.558 -15.808 17.795 1.00 68.38 281 SER A CA 1
ATOM 2142 C C . SER A 1 281 ? -12.876 -15.035 17.780 1.00 68.38 281 SER A C 1
ATOM 2144 O O . SER A 1 281 ? -13.523 -14.892 16.744 1.00 68.38 281 SER A O 1
ATOM 2146 N N . THR A 1 282 ? -13.300 -14.550 18.948 1.00 76.94 282 THR A N 1
ATOM 2147 C CA . THR A 1 282 ? -14.452 -13.648 19.055 1.00 76.94 282 THR A CA 1
ATOM 2148 C C . THR A 1 282 ? -14.008 -12.201 18.874 1.00 76.94 282 THR A C 1
ATOM 2150 O O . THR A 1 282 ? -12.883 -11.833 19.224 1.00 76.94 282 THR A O 1
ATOM 2153 N N . LEU A 1 283 ? -14.920 -11.351 18.398 1.00 78.31 283 LEU A N 1
ATOM 2154 C CA . LEU A 1 283 ? -14.686 -9.910 18.311 1.00 78.31 283 LEU A CA 1
ATOM 2155 C C . LEU A 1 283 ? -14.265 -9.313 19.662 1.00 78.31 283 LEU A C 1
ATOM 2157 O O . LEU A 1 283 ? -13.323 -8.529 19.713 1.00 78.31 283 LEU A O 1
ATOM 2161 N N . ALA A 1 284 ? -14.914 -9.724 20.755 1.00 79.38 284 ALA A N 1
ATOM 2162 C CA . ALA A 1 284 ? -14.570 -9.282 22.105 1.00 79.38 284 ALA A CA 1
ATOM 2163 C C . ALA A 1 284 ? -13.092 -9.554 22.443 1.00 79.38 284 ALA A C 1
ATOM 2165 O O . ALA A 1 284 ? -12.396 -8.667 22.929 1.00 79.38 284 ALA A O 1
ATOM 2166 N N . SER A 1 285 ? -12.586 -10.749 22.107 1.00 81.69 285 SER A N 1
ATOM 2167 C CA . SER A 1 285 ? -11.179 -11.106 22.331 1.00 81.69 285 SER A CA 1
ATOM 2168 C C . SER A 1 285 ? -10.218 -10.277 21.472 1.00 81.69 285 SER A C 1
ATOM 2170 O O . SER A 1 285 ? -9.128 -9.923 21.926 1.00 81.69 285 SER A O 1
ATOM 2172 N N . LEU A 1 286 ? -10.602 -9.944 20.236 1.00 81.44 286 LEU A N 1
ATOM 2173 C CA . LEU A 1 286 ? -9.807 -9.070 19.368 1.00 81.44 286 LEU A CA 1
ATOM 2174 C C . LEU A 1 286 ? -9.717 -7.647 19.921 1.00 81.44 286 LEU A C 1
ATOM 2176 O O . LEU A 1 286 ? -8.620 -7.086 19.954 1.00 81.44 286 LEU A O 1
ATOM 2180 N N . LEU A 1 287 ? -10.843 -7.089 20.377 1.00 82.81 287 LEU A N 1
ATOM 2181 C CA . LEU A 1 287 ? -10.900 -5.755 20.979 1.00 82.81 287 LEU A CA 1
ATOM 2182 C C . LEU A 1 287 ? -10.038 -5.689 22.241 1.00 82.81 287 LEU A C 1
ATOM 2184 O O . LEU A 1 287 ? -9.156 -4.837 22.329 1.00 82.81 287 LEU A O 1
ATOM 2188 N N . GLU A 1 288 ? -10.188 -6.657 23.148 1.00 82.69 288 GLU A N 1
ATOM 2189 C CA . GLU A 1 288 ? -9.382 -6.742 24.369 1.00 82.69 288 GLU A CA 1
ATOM 2190 C C . GLU A 1 288 ? -7.875 -6.773 24.051 1.00 82.69 288 GLU A C 1
ATOM 2192 O O . GLU A 1 288 ? -7.088 -6.006 24.610 1.00 82.69 288 GLU A O 1
ATOM 2197 N N . LYS A 1 289 ? -7.446 -7.602 23.088 1.00 81.81 289 LYS A N 1
ATOM 2198 C CA . LYS A 1 289 ? -6.031 -7.684 22.679 1.00 81.81 289 LYS A CA 1
ATOM 2199 C C . LYS A 1 289 ? -5.531 -6.417 21.985 1.00 81.81 289 LYS A C 1
ATOM 2201 O O . LYS A 1 289 ? -4.3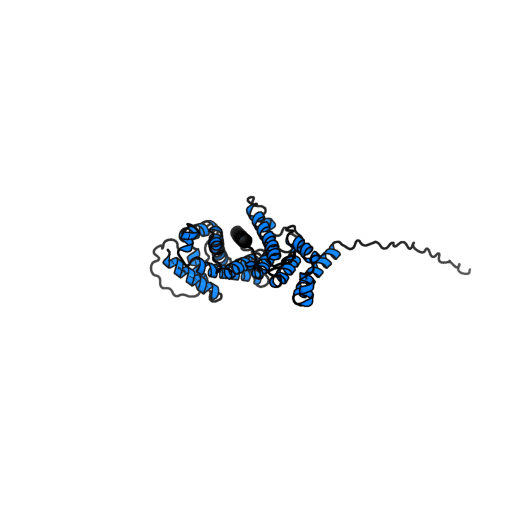41 -6.082 22.091 1.00 81.81 289 LYS A O 1
ATOM 2206 N N . ALA A 1 290 ? -6.386 -5.738 21.226 1.00 82.12 290 ALA A N 1
ATOM 2207 C CA . ALA A 1 290 ? -6.034 -4.485 20.576 1.00 82.12 290 ALA A CA 1
ATOM 2208 C C . ALA A 1 290 ? -5.787 -3.384 21.621 1.00 82.12 290 ALA A C 1
ATOM 2210 O O . ALA A 1 290 ? -4.739 -2.729 21.553 1.00 82.12 290 ALA A O 1
ATOM 2211 N N . GLU A 1 291 ? -6.673 -3.283 22.615 1.00 80.25 291 GLU A N 1
ATOM 2212 C CA . GLU A 1 291 ? -6.701 -2.263 23.673 1.00 80.25 291 GLU A CA 1
ATOM 2213 C C . GLU A 1 291 ? -5.673 -2.501 24.796 1.00 80.25 291 GLU A C 1
ATOM 2215 O O . GLU A 1 291 ? -5.064 -1.548 25.284 1.00 80.25 291 GLU A O 1
ATOM 2220 N N . ALA A 1 292 ? -5.364 -3.756 25.153 1.00 70.69 292 ALA A N 1
ATOM 2221 C CA . ALA A 1 292 ? -4.456 -4.110 26.260 1.00 70.69 292 ALA A CA 1
ATOM 2222 C C . ALA A 1 292 ? -3.020 -3.540 26.158 1.00 70.69 292 ALA A C 1
ATOM 2224 O O . ALA A 1 292 ? -2.255 -3.602 27.119 1.00 70.69 292 ALA A O 1
ATOM 2225 N N . LYS A 1 293 ? -2.618 -3.000 24.997 1.00 58.66 293 LYS A N 1
ATOM 2226 C CA . LYS A 1 293 ? -1.311 -2.344 24.786 1.00 58.66 293 LYS A CA 1
ATOM 2227 C C . LYS A 1 293 ? -1.382 -0.819 24.638 1.00 58.66 293 LYS A C 1
ATOM 2229 O O . LYS A 1 293 ? -0.342 -0.205 24.413 1.00 58.66 293 LYS A O 1
ATOM 2234 N N . LEU A 1 294 ? -2.566 -0.217 24.740 1.00 58.06 294 LEU A N 1
ATOM 2235 C CA . LEU A 1 294 ? -2.778 1.236 24.671 1.00 58.06 294 LEU A CA 1
ATOM 2236 C C . LEU A 1 294 ? -2.952 1.862 26.064 1.00 58.06 294 LEU A C 1
ATOM 2238 O O . LEU A 1 294 ? -2.522 2.992 26.296 1.00 58.06 294 LEU A O 1
ATOM 2242 N N . THR A 1 295 ? -3.445 1.081 27.029 1.00 45.22 295 THR A N 1
ATOM 2243 C CA . THR A 1 295 ? -3.764 1.466 28.419 1.00 45.22 295 THR A CA 1
ATOM 2244 C C . THR A 1 295 ? -2.579 1.937 29.281 1.00 45.22 295 THR A C 1
ATOM 2246 O O . THR A 1 295 ? -2.763 2.308 30.437 1.00 45.22 295 THR A O 1
ATOM 2249 N N . GLY A 1 296 ? -1.362 1.998 28.732 1.00 40.41 296 GLY A N 1
ATOM 2250 C CA . GLY A 1 296 ? -0.196 2.604 29.384 1.00 40.41 296 GLY A CA 1
ATOM 2251 C C . GLY A 1 296 ? 0.019 4.096 29.089 1.00 40.41 296 GLY A C 1
ATOM 2252 O O . GLY A 1 296 ? 0.923 4.688 29.685 1.00 40.41 296 GLY A O 1
ATOM 2253 N N . THR A 1 297 ? -0.750 4.708 28.174 1.00 43.09 297 THR A N 1
ATOM 2254 C CA . THR A 1 297 ? -0.352 6.001 27.573 1.00 43.09 297 THR A CA 1
ATOM 2255 C C . THR A 1 297 ? -1.433 7.077 27.448 1.00 43.09 297 THR A C 1
ATOM 2257 O O . THR A 1 297 ? -1.078 8.210 27.126 1.00 43.09 297 THR A O 1
ATOM 2260 N N . THR A 1 298 ? -2.704 6.813 27.754 1.00 41.22 298 THR A N 1
ATOM 2261 C CA . THR A 1 298 ? -3.782 7.756 27.402 1.00 41.22 298 THR A CA 1
ATOM 2262 C C . THR A 1 298 ? -4.772 7.977 28.543 1.00 41.22 298 THR A C 1
ATOM 2264 O O . THR A 1 298 ? -5.600 7.131 28.859 1.00 41.22 298 THR A O 1
ATOM 2267 N N . LYS A 1 299 ? -4.731 9.176 29.141 1.00 36.38 299 LYS A N 1
ATOM 2268 C CA . LYS A 1 299 ? -5.958 9.826 29.615 1.00 36.38 299 LYS A CA 1
ATOM 2269 C C . LYS A 1 299 ? -6.633 10.373 28.360 1.00 36.38 299 LYS A C 1
ATOM 2271 O O . LYS A 1 299 ? -6.086 11.296 27.760 1.00 36.38 299 LYS A O 1
ATOM 2276 N N . LEU A 1 300 ? -7.761 9.790 27.957 1.00 41.88 300 LEU A N 1
ATOM 2277 C CA . LEU A 1 300 ? -8.631 10.349 26.920 1.00 41.88 300 LEU A CA 1
ATOM 2278 C C . LEU A 1 300 ? -8.867 11.833 27.243 1.00 41.88 300 LEU A C 1
ATOM 2280 O O . LEU A 1 300 ? -9.334 12.164 28.336 1.00 41.88 300 LEU A O 1
ATOM 2284 N N . MET A 1 301 ? -8.477 12.739 26.341 1.00 38.31 301 MET A N 1
ATOM 2285 C CA . MET A 1 301 ? -8.872 14.137 26.493 1.00 38.31 301 MET A CA 1
ATOM 2286 C C . MET A 1 301 ? -10.388 14.212 26.294 1.00 38.31 301 MET A C 1
ATOM 2288 O O . MET A 1 301 ? -10.891 13.643 25.324 1.00 38.31 301 MET A O 1
ATOM 2292 N N . PRO A 1 302 ? -11.126 14.892 27.188 1.00 34.69 302 PRO A N 1
ATOM 2293 C CA . PRO A 1 302 ? -12.553 15.070 26.995 1.00 34.69 302 PRO A CA 1
ATOM 2294 C C . PRO A 1 302 ? -12.801 15.818 25.676 1.00 34.69 302 PRO A C 1
ATOM 2296 O O . PRO A 1 302 ? -11.996 16.682 25.303 1.00 34.69 302 PRO A O 1
ATOM 2299 N N . PRO A 1 303 ? -13.894 15.494 24.966 1.00 37.00 303 PRO A N 1
ATOM 2300 C CA . PRO A 1 303 ? -14.233 16.150 23.713 1.00 37.00 303 PRO A CA 1
ATOM 2301 C C . PRO A 1 303 ? -14.337 17.671 23.915 1.00 37.00 303 PRO A C 1
ATOM 2303 O O . PRO A 1 303 ? -14.722 18.121 25.002 1.00 37.00 303 PRO A O 1
ATOM 2306 N N . PRO A 1 304 ? -14.010 18.487 22.895 1.00 35.09 304 PRO A N 1
ATOM 2307 C CA . PRO A 1 304 ? -14.204 19.926 22.976 1.00 35.09 304 PRO A CA 1
ATOM 2308 C C . PRO A 1 304 ? -15.679 20.212 23.278 1.00 35.09 304 PRO A C 1
ATOM 2310 O O . PRO A 1 304 ? -16.576 19.759 22.567 1.00 35.09 304 PRO A O 1
ATOM 2313 N N . LEU A 1 305 ? -15.916 20.938 24.372 1.00 39.38 305 LEU A N 1
ATOM 2314 C CA . LEU A 1 305 ? -17.235 21.331 24.865 1.00 39.38 305 LEU A CA 1
ATOM 2315 C C . LEU A 1 305 ? -17.932 22.264 23.861 1.00 39.38 305 LEU A C 1
ATOM 2317 O O . LEU A 1 305 ? -17.928 23.485 23.997 1.00 39.38 305 LEU A O 1
ATOM 2321 N N . GLY A 1 306 ? -18.555 21.675 22.845 1.00 35.00 306 GLY A N 1
ATOM 2322 C CA . GLY A 1 306 ? -19.546 22.315 21.993 1.00 35.00 306 GLY A CA 1
ATOM 2323 C C . GLY A 1 306 ? -20.940 22.116 22.584 1.00 35.00 306 GLY A C 1
ATOM 2324 O O . GLY A 1 306 ? -21.526 21.052 22.420 1.00 35.00 306 GLY A O 1
ATOM 2325 N N . LYS A 1 307 ? -21.426 23.138 23.303 1.00 40.62 307 LYS A N 1
ATOM 2326 C CA . LYS A 1 307 ? -22.800 23.361 23.808 1.00 40.62 307 LYS A CA 1
ATOM 2327 C C . LYS A 1 307 ? -23.781 22.183 23.644 1.00 40.62 307 LYS A C 1
ATOM 2329 O O . LYS A 1 307 ? -24.488 22.094 22.642 1.00 40.62 307 LYS A O 1
ATOM 2334 N N . ARG A 1 308 ? -23.944 21.378 24.695 1.00 34.66 308 ARG A N 1
ATOM 2335 C CA . ARG A 1 308 ? -25.220 20.704 24.972 1.00 34.66 308 ARG A CA 1
ATOM 2336 C C . ARG A 1 308 ? -25.663 21.021 26.391 1.00 34.66 308 ARG A C 1
ATOM 2338 O O . ARG A 1 308 ? -24.858 21.021 27.317 1.00 34.66 308 ARG A O 1
ATOM 2345 N N . SER A 1 309 ? -26.931 21.406 26.473 1.00 30.00 309 SER A N 1
ATOM 2346 C CA . SER A 1 309 ? -27.646 21.795 27.678 1.00 30.00 309 SER A CA 1
ATOM 2347 C C . SER A 1 309 ? -27.604 20.683 28.717 1.00 30.00 309 SER A C 1
ATOM 2349 O O . SER A 1 309 ? -27.636 19.503 28.378 1.00 30.00 309 SER A O 1
ATOM 2351 N N . ILE A 1 310 ? -27.533 21.116 29.968 1.00 40.25 310 ILE A N 1
ATOM 2352 C CA . ILE A 1 310 ? -27.690 20.317 31.173 1.00 40.25 310 ILE A CA 1
ATOM 2353 C C . ILE A 1 310 ? -29.073 19.670 31.137 1.00 40.25 310 ILE A C 1
ATOM 2355 O O . ILE A 1 310 ? -30.060 20.388 31.030 1.00 40.25 310 ILE A O 1
ATOM 2359 N N . GLU A 1 311 ? -29.110 18.350 31.263 1.00 34.59 311 GLU A N 1
ATOM 2360 C CA . GLU A 1 311 ? -30.069 17.632 32.099 1.00 34.59 311 GLU A CA 1
ATOM 2361 C C . GLU A 1 311 ? -29.400 16.317 32.509 1.00 34.59 311 GLU A C 1
ATOM 2363 O O . GLU A 1 311 ? -28.924 15.535 31.688 1.00 34.59 311 GLU A O 1
ATOM 2368 N N . SER A 1 312 ? -29.223 16.186 33.815 1.00 38.91 312 SER A N 1
ATOM 2369 C CA . SER A 1 312 ? -28.527 15.112 34.504 1.00 38.91 312 SER A CA 1
ATOM 2370 C C . SER A 1 312 ? -29.532 14.075 34.980 1.00 38.91 312 SER A C 1
ATOM 2372 O O . SER A 1 312 ? -30.376 14.421 35.800 1.00 38.91 312 SER A O 1
ATOM 2374 N N . GLU A 1 313 ? -29.364 12.822 34.565 1.00 31.39 313 GLU A N 1
ATOM 2375 C CA . GLU A 1 313 ? -29.878 11.657 35.286 1.00 31.39 313 GLU A CA 1
ATOM 2376 C C . GLU A 1 313 ? -28.782 10.582 35.365 1.00 31.39 313 GLU A C 1
ATOM 2378 O O . GLU A 1 313 ? -28.178 10.192 34.367 1.00 31.39 313 GLU A O 1
ATOM 2383 N N . GLU A 1 314 ? -28.468 10.236 36.614 1.00 32.91 314 GLU A N 1
ATOM 2384 C CA . GLU A 1 314 ? -27.896 8.988 37.130 1.00 32.91 314 GLU A CA 1
ATOM 2385 C C . GLU A 1 314 ? -27.008 8.165 36.176 1.00 32.91 314 GLU A C 1
ATOM 2387 O O . GLU A 1 314 ? -27.429 7.212 35.527 1.00 32.91 314 GLU A O 1
ATOM 2392 N N . GLN A 1 315 ? -25.706 8.475 36.184 1.00 31.91 315 GLN A N 1
ATOM 2393 C CA . GLN A 1 315 ? -24.668 7.537 35.755 1.00 31.91 315 GLN A CA 1
ATOM 2394 C C . GLN A 1 315 ? -24.514 6.437 36.815 1.00 31.91 315 GLN A C 1
ATOM 2396 O O . GLN A 1 315 ? -23.639 6.495 37.682 1.00 31.91 315 GLN A O 1
ATOM 2401 N N . GLU A 1 316 ? -25.355 5.407 36.723 1.00 31.89 316 GLU A N 1
ATOM 2402 C CA . GLU A 1 316 ? -24.929 4.061 37.097 1.00 31.89 316 GLU A CA 1
ATOM 2403 C C . GLU A 1 316 ? -23.632 3.761 36.338 1.00 31.89 316 GLU A C 1
ATOM 2405 O O . GLU A 1 316 ? -23.510 4.024 35.139 1.00 31.89 316 GLU A O 1
ATOM 2410 N N . SER A 1 317 ? -22.627 3.261 37.053 1.00 32.66 317 SER A N 1
ATOM 2411 C CA . SER A 1 317 ? -21.341 2.879 36.483 1.00 32.66 317 SER A CA 1
ATOM 2412 C C . SER A 1 317 ? -21.547 1.733 35.493 1.00 32.66 317 SER A C 1
ATOM 2414 O O . SER A 1 317 ? -21.505 0.560 35.870 1.00 32.66 317 SER A O 1
ATOM 2416 N N . SER A 1 318 ? -21.793 2.079 34.230 1.00 38.38 318 SER A N 1
ATOM 2417 C CA . SER A 1 318 ? -21.826 1.129 33.128 1.00 38.38 318 SER A CA 1
ATOM 2418 C C . SER A 1 318 ? -20.502 0.358 33.095 1.00 38.38 318 SER A C 1
ATOM 2420 O O . SER A 1 318 ? -19.453 0.964 33.352 1.00 38.38 318 SER A O 1
ATOM 2422 N N . PRO A 1 319 ? -20.499 -0.945 32.760 1.00 42.47 319 PRO A N 1
ATOM 2423 C CA . PRO A 1 319 ? -19.254 -1.662 32.505 1.00 42.47 319 PRO A CA 1
ATOM 2424 C C . PRO A 1 319 ? -18.427 -0.850 31.501 1.00 42.47 319 PRO A C 1
ATOM 2426 O O . PRO A 1 319 ? -18.986 -0.354 30.525 1.00 42.47 319 PRO A O 1
ATOM 2429 N N . LEU A 1 320 ? -17.138 -0.642 31.804 1.00 54.16 320 LEU A N 1
ATOM 2430 C CA . LEU A 1 320 ? -16.199 0.171 31.020 1.00 54.16 320 LEU A CA 1
ATOM 2431 C C . LEU A 1 320 ? -16.388 -0.095 29.522 1.00 54.16 320 LEU A C 1
ATOM 2433 O O . LEU A 1 320 ? -16.003 -1.145 29.012 1.00 54.16 320 LEU A O 1
ATOM 2437 N N . GLU A 1 321 ? -17.028 0.849 28.838 1.00 70.19 321 GLU A N 1
ATOM 2438 C CA . GLU A 1 321 ? -17.273 0.766 27.407 1.00 70.19 321 GLU A CA 1
ATOM 2439 C C . GLU A 1 321 ? -15.925 0.762 26.676 1.00 70.19 321 GLU A C 1
ATOM 2441 O O . GLU A 1 321 ? -15.096 1.643 26.920 1.00 70.19 321 GLU A O 1
ATOM 2446 N N . SER A 1 322 ? -15.714 -0.226 25.796 1.00 79.38 322 SER A N 1
ATOM 2447 C CA . SER A 1 322 ? -14.491 -0.392 24.994 1.00 79.38 322 SER A CA 1
ATOM 2448 C C . SER A 1 322 ? -14.057 0.936 24.355 1.00 79.38 322 SER A C 1
ATOM 2450 O O . SER A 1 322 ? -14.876 1.658 23.775 1.00 79.38 322 SER A O 1
ATOM 2452 N N . GLU A 1 323 ? -12.761 1.258 24.447 1.00 83.19 323 GLU A N 1
ATOM 2453 C CA . GLU A 1 323 ? -12.175 2.481 23.872 1.00 83.19 323 GLU A CA 1
ATOM 2454 C C . GLU A 1 323 ? -12.467 2.558 22.368 1.00 83.19 323 GLU A C 1
ATOM 2456 O O . GLU A 1 323 ? -12.797 3.619 21.837 1.00 83.19 323 GLU A O 1
ATOM 2461 N N . PHE A 1 324 ? -12.444 1.409 21.691 1.00 85.12 324 PHE A N 1
ATOM 2462 C CA . PHE A 1 324 ? -12.798 1.303 20.283 1.00 85.12 324 PHE A CA 1
ATOM 2463 C C . PHE A 1 324 ? -14.225 1.769 19.985 1.00 85.12 324 PHE A C 1
ATOM 2465 O O . PHE A 1 324 ? -14.433 2.522 19.034 1.00 85.12 324 PHE A O 1
ATOM 2472 N N . ILE A 1 325 ? -15.206 1.396 20.811 1.00 87.25 325 ILE A N 1
ATOM 2473 C CA . ILE A 1 325 ? -16.600 1.827 20.630 1.00 87.25 325 ILE A CA 1
ATOM 2474 C C . ILE A 1 325 ? -16.716 3.349 20.792 1.00 87.25 325 ILE A C 1
ATOM 2476 O O . ILE A 1 325 ? -17.390 4.009 19.996 1.00 87.25 325 ILE A O 1
ATOM 2480 N N . GLN A 1 326 ? -16.013 3.929 21.769 1.00 85.75 326 GLN A N 1
ATOM 2481 C CA . GLN A 1 326 ? -15.989 5.381 21.974 1.00 85.75 326 GLN A CA 1
ATOM 2482 C C . GLN A 1 326 ? -15.381 6.111 20.765 1.00 85.75 326 GLN A C 1
ATOM 2484 O O . GLN A 1 326 ? -15.962 7.070 20.257 1.00 85.75 326 GLN A O 1
ATOM 2489 N N . VAL A 1 327 ? -14.252 5.614 20.252 1.00 87.38 327 VAL A N 1
ATOM 2490 C CA . VAL A 1 327 ? -13.566 6.130 19.057 1.00 87.38 327 VAL A CA 1
ATOM 2491 C C . VAL A 1 327 ? -14.467 6.058 17.821 1.00 87.38 327 VAL A C 1
ATOM 2493 O O . VAL A 1 327 ? -14.559 7.038 17.081 1.00 87.38 327 VAL A O 1
ATOM 2496 N N . LEU A 1 328 ? -15.201 4.960 17.621 1.00 89.56 328 LEU A N 1
ATOM 2497 C CA . LEU A 1 328 ? -16.168 4.858 16.526 1.00 89.56 328 LEU A CA 1
ATOM 2498 C C . LEU A 1 328 ? -17.286 5.903 16.644 1.00 89.56 328 LEU A C 1
ATOM 2500 O O . LEU A 1 328 ? -17.646 6.513 15.640 1.00 89.56 328 LEU A O 1
ATOM 2504 N N . ARG A 1 329 ? -17.814 6.162 17.850 1.00 88.62 329 ARG A N 1
ATOM 2505 C CA . ARG A 1 329 ? -18.837 7.206 18.061 1.00 88.62 329 ARG A CA 1
ATOM 2506 C C . ARG A 1 329 ? -18.315 8.605 17.727 1.00 88.62 329 ARG A C 1
ATOM 2508 O O . ARG A 1 329 ? -19.055 9.396 17.145 1.00 88.62 329 ARG A O 1
ATOM 2515 N N . ILE A 1 330 ? -17.052 8.895 18.049 1.00 86.06 330 ILE A N 1
ATOM 2516 C CA . ILE A 1 330 ? -16.390 10.152 17.662 1.00 86.06 330 ILE A CA 1
ATOM 2517 C C . ILE A 1 330 ? -16.344 10.276 16.133 1.00 86.06 330 ILE A C 1
ATOM 2519 O O . ILE A 1 330 ? -16.746 11.306 15.600 1.00 86.06 330 ILE A O 1
ATOM 2523 N N . ILE A 1 331 ? -15.931 9.216 15.429 1.00 86.19 331 ILE A N 1
ATOM 2524 C CA . ILE A 1 331 ? -15.849 9.200 13.956 1.00 86.19 331 ILE A CA 1
ATOM 2525 C C . ILE A 1 331 ? -17.231 9.367 13.317 1.00 86.19 331 ILE A C 1
ATOM 2527 O O . ILE A 1 331 ? -17.368 10.088 12.332 1.00 86.19 331 ILE A O 1
ATOM 2531 N N . VAL A 1 332 ? -18.278 8.754 13.881 1.00 87.44 332 VAL A N 1
ATOM 2532 C CA . VAL A 1 332 ? -19.657 8.956 13.405 1.00 87.44 332 VAL A CA 1
ATOM 2533 C C . VAL A 1 332 ? -20.064 10.429 13.479 1.00 87.44 332 VAL A C 1
ATOM 2535 O O . VAL A 1 332 ? -20.725 10.924 12.565 1.00 87.44 332 VAL A O 1
ATOM 2538 N N . GLY A 1 333 ? -19.642 11.135 14.531 1.00 81.94 333 GLY A N 1
ATOM 2539 C CA . GLY A 1 333 ? -19.884 12.566 14.706 1.00 81.94 333 GLY A CA 1
ATOM 2540 C C . GLY A 1 333 ? -19.048 13.488 13.809 1.00 81.94 333 GLY A C 1
ATOM 2541 O O . GLY A 1 333 ? -19.341 14.683 13.759 1.00 81.94 333 GLY A O 1
ATOM 2542 N N . ASP A 1 334 ? -18.034 12.979 13.098 1.00 80.31 334 ASP A N 1
ATOM 2543 C CA . ASP A 1 334 ? -17.180 13.780 12.214 1.00 80.31 334 ASP A CA 1
ATOM 2544 C C . ASP A 1 334 ? -17.858 14.035 10.858 1.00 80.31 334 ASP A C 1
ATOM 2546 O O . ASP A 1 334 ? -17.821 13.216 9.935 1.00 80.31 334 ASP A O 1
ATOM 2550 N N . ALA A 1 335 ? -18.438 15.228 10.712 1.00 72.06 335 ALA A N 1
ATOM 2551 C CA . ALA A 1 335 ? -19.075 15.671 9.473 1.00 72.06 335 ALA A CA 1
ATOM 2552 C C . ALA A 1 335 ? -18.098 15.822 8.287 1.00 72.06 335 ALA A C 1
ATOM 2554 O O . ALA A 1 335 ? -18.540 15.873 7.140 1.00 72.06 335 ALA A O 1
ATOM 2555 N N . THR A 1 336 ? -16.782 15.883 8.530 1.00 75.69 336 THR A N 1
ATOM 2556 C CA . THR A 1 336 ? -15.763 16.041 7.476 1.00 75.69 336 THR A CA 1
ATOM 2557 C C . THR A 1 336 ? -15.337 14.718 6.840 1.00 75.69 336 THR A C 1
ATOM 2559 O O . THR A 1 336 ? -14.626 14.724 5.836 1.00 75.69 336 THR A O 1
ATOM 2562 N N . ASN A 1 337 ? -15.742 13.579 7.410 1.00 78.94 337 ASN A N 1
ATOM 2563 C CA . ASN A 1 337 ? -15.417 12.248 6.905 1.00 78.94 337 ASN A CA 1
ATOM 2564 C C . ASN A 1 337 ? -16.685 11.409 6.719 1.00 78.94 337 ASN A C 1
ATOM 2566 O O . ASN A 1 337 ? -16.938 10.465 7.465 1.00 78.94 337 ASN A O 1
ATOM 2570 N N . SER A 1 338 ? -17.492 11.735 5.708 1.00 85.19 338 SER A N 1
ATOM 2571 C CA . SER A 1 338 ? -18.751 11.025 5.443 1.00 85.19 338 SER A CA 1
ATOM 2572 C C . SER A 1 338 ? -18.544 9.524 5.197 1.00 85.19 338 SER A C 1
ATOM 2574 O O . SER A 1 338 ? -19.289 8.703 5.732 1.00 85.19 338 SER A O 1
ATOM 2576 N N . ALA A 1 339 ? -17.503 9.150 4.445 1.00 85.50 339 ALA A N 1
ATOM 2577 C CA . ALA A 1 339 ? -17.167 7.755 4.168 1.00 85.50 339 ALA A CA 1
ATOM 2578 C C . ALA A 1 339 ? -16.796 6.988 5.449 1.00 85.50 339 ALA A C 1
ATOM 2580 O O . ALA A 1 339 ? -17.345 5.911 5.703 1.00 85.50 339 ALA A O 1
ATOM 2581 N N . GLY A 1 340 ? -15.922 7.566 6.282 1.00 86.88 340 GLY A N 1
ATOM 2582 C CA . GLY A 1 340 ? -15.550 7.004 7.580 1.00 86.88 340 GLY A CA 1
ATOM 2583 C C . GLY A 1 340 ? -16.730 6.932 8.548 1.00 86.88 340 GLY A C 1
ATOM 2584 O O . GLY A 1 340 ? -16.940 5.893 9.165 1.00 86.88 340 GLY A O 1
ATOM 2585 N N . SER A 1 341 ? -17.563 7.974 8.616 1.00 87.62 341 SER A N 1
ATOM 2586 C CA . SER A 1 341 ? -18.758 8.030 9.470 1.00 87.62 341 SER A CA 1
ATOM 2587 C C . SER A 1 341 ? -19.777 6.937 9.114 1.00 87.62 341 SER A C 1
ATOM 2589 O O . SER A 1 341 ? -20.285 6.238 9.997 1.00 87.62 341 SER A O 1
ATOM 2591 N N . VAL A 1 342 ? -20.027 6.694 7.821 1.00 90.06 342 VAL A N 1
ATOM 2592 C CA . VAL A 1 342 ? -20.911 5.605 7.368 1.00 90.06 342 VAL A CA 1
ATOM 2593 C C . VAL A 1 342 ? -20.334 4.234 7.724 1.00 90.06 342 VAL A C 1
ATOM 2595 O O . VAL A 1 342 ? -21.067 3.366 8.207 1.00 90.06 342 VAL A O 1
ATOM 2598 N N . ALA A 1 343 ? -19.035 4.018 7.505 1.00 90.19 343 ALA A N 1
ATOM 2599 C CA . ALA A 1 343 ? -18.376 2.755 7.830 1.00 90.19 343 ALA A CA 1
ATOM 2600 C C . ALA A 1 343 ? -18.345 2.492 9.349 1.00 90.19 343 ALA A C 1
ATOM 2602 O O . ALA A 1 343 ? -18.714 1.402 9.791 1.00 90.19 343 ALA A O 1
ATOM 2603 N N . ALA A 1 344 ? -18.023 3.508 10.154 1.00 90.31 344 ALA A N 1
ATOM 2604 C CA . ALA A 1 344 ? -18.056 3.452 11.613 1.00 90.31 344 ALA A CA 1
ATOM 2605 C C . ALA A 1 344 ? -19.472 3.186 12.147 1.00 90.31 344 ALA A C 1
ATOM 2607 O O . ALA A 1 344 ? -19.648 2.340 13.020 1.00 90.31 344 ALA A O 1
ATOM 2608 N N . SER A 1 345 ? -20.500 3.818 11.571 1.00 89.75 345 SER A N 1
ATOM 2609 C CA . SER A 1 345 ? -21.904 3.556 11.923 1.00 89.75 345 SER A CA 1
ATOM 2610 C C . SER A 1 345 ? -22.306 2.104 11.649 1.00 89.75 345 SER A C 1
ATOM 2612 O O . SER A 1 345 ? -23.011 1.484 12.446 1.00 89.75 345 SER A O 1
ATOM 2614 N N . ARG A 1 346 ? -21.851 1.535 10.523 1.00 87.69 346 ARG A N 1
ATOM 2615 C CA . ARG A 1 346 ? -22.089 0.121 10.187 1.00 87.69 346 ARG A CA 1
ATOM 2616 C C . ARG A 1 346 ? -21.393 -0.815 11.171 1.00 87.69 346 ARG A C 1
ATOM 2618 O O . ARG A 1 346 ? -22.016 -1.786 11.591 1.00 87.69 346 ARG A O 1
ATOM 2625 N N . LEU A 1 347 ? -20.147 -0.512 11.536 1.00 87.94 347 LEU A N 1
ATOM 2626 C CA . LEU A 1 347 ? -19.386 -1.269 12.530 1.00 87.94 347 LEU A CA 1
ATOM 2627 C C . LEU A 1 347 ? -20.042 -1.212 13.908 1.00 87.94 347 LEU A C 1
ATOM 2629 O O . LEU A 1 347 ? -20.271 -2.262 14.492 1.00 87.94 347 LEU A O 1
ATOM 2633 N N . LEU A 1 348 ? -20.418 -0.023 14.390 1.00 88.31 348 LEU A N 1
ATOM 2634 C CA . LEU A 1 348 ? -21.130 0.147 15.661 1.00 88.31 348 LEU A CA 1
ATOM 2635 C C . LEU A 1 348 ? -22.410 -0.675 15.698 1.00 88.31 348 LEU A C 1
ATOM 2637 O O . LEU A 1 348 ? -22.620 -1.440 16.631 1.00 88.31 348 LEU A O 1
ATOM 2641 N N . ARG A 1 349 ? -23.232 -0.568 14.647 1.00 85.38 349 ARG A N 1
ATOM 2642 C CA . ARG A 1 349 ? -24.466 -1.347 14.541 1.00 85.38 349 ARG A CA 1
ATOM 2643 C C . ARG A 1 349 ? -24.187 -2.845 14.641 1.00 85.38 349 ARG A C 1
ATOM 2645 O O . ARG A 1 349 ? -24.944 -3.546 15.296 1.00 85.38 349 ARG A O 1
ATOM 2652 N N . TRP A 1 350 ? -23.128 -3.330 13.997 1.00 80.50 350 TRP A N 1
ATOM 2653 C CA . TRP A 1 350 ? -22.776 -4.746 14.032 1.00 80.50 350 TRP A CA 1
ATOM 2654 C C . TRP A 1 350 ? -22.222 -5.191 15.393 1.00 80.50 350 TRP A C 1
ATOM 2656 O O . TRP A 1 350 ? -22.644 -6.223 15.911 1.00 80.50 350 TRP A O 1
ATOM 2666 N N . ILE A 1 351 ? -21.347 -4.393 16.007 1.00 82.00 351 ILE A N 1
ATOM 2667 C CA . ILE A 1 351 ? -20.818 -4.646 17.353 1.00 82.00 351 ILE A CA 1
ATOM 2668 C C . ILE A 1 351 ? -21.973 -4.767 18.352 1.00 82.00 351 ILE A C 1
ATOM 2670 O O . ILE A 1 351 ? -22.018 -5.738 19.095 1.00 82.00 351 ILE A O 1
ATOM 2674 N N . SER A 1 352 ? -22.947 -3.853 18.304 1.00 78.38 352 SER A N 1
ATOM 2675 C CA . SER A 1 352 ? -24.135 -3.879 19.170 1.00 78.38 352 SER A CA 1
ATOM 2676 C C . SER A 1 352 ? -25.072 -5.070 18.944 1.00 78.38 352 SER A C 1
ATOM 2678 O O . SER A 1 352 ? -25.927 -5.318 19.784 1.00 78.38 352 SER A O 1
ATOM 2680 N N . PHE A 1 353 ? -24.975 -5.771 17.809 1.00 72.25 353 PHE A N 1
ATOM 2681 C CA . PHE A 1 353 ? -25.720 -7.016 17.578 1.00 72.25 353 PHE A CA 1
ATOM 2682 C C . PHE A 1 353 ? -24.957 -8.265 18.037 1.00 72.25 353 PHE A C 1
ATOM 2684 O O . PHE A 1 353 ? -25.567 -9.323 18.163 1.00 72.25 353 PHE A O 1
ATOM 2691 N N . THR A 1 354 ? -23.637 -8.163 18.213 1.00 68.62 354 THR A N 1
ATOM 2692 C CA . THR A 1 354 ? -22.739 -9.314 18.409 1.00 68.62 354 THR A CA 1
ATOM 2693 C C . THR A 1 354 ? -22.228 -9.425 19.847 1.00 68.62 354 THR A C 1
ATOM 2695 O O . THR A 1 354 ? -21.930 -10.530 20.302 1.00 68.62 354 THR A O 1
ATOM 2698 N N . LEU A 1 355 ? -22.098 -8.290 20.542 1.00 65.25 355 LEU A N 1
ATOM 2699 C CA . LEU A 1 355 ? -21.876 -8.187 21.987 1.00 65.25 355 LEU A CA 1
ATOM 2700 C C . LEU A 1 355 ? -23.223 -8.067 22.698 1.00 65.25 355 LEU A C 1
ATOM 2702 O O . LEU A 1 355 ? -23.345 -8.672 23.786 1.00 65.25 355 LEU A O 1
#